Protein AF-A0A553PDN5-F1 (afdb_monomer_lite)

Organism: Tigriopus californicus (NCBI:txid6832)

Sequence (281 aa):
MRVLLPFLLAGLLAFSGVCSLSVGQAEIVGSDGLDEDSPIADDDSFTLKCDIQVQGSNDGWLLCMWTHELEDEQDANNEDLRIVCSTSPDGSAQCSNKGGSSELSSYASSFVDIHVANQTTIFITDPDMEEDSSQTIEYDLEDERAEIEATCTGYGGKPEPTFRWYINDDRNEISENDLQRRLRPGEDSILGEYVEETIIFQPTLEDLCNSYDIDDYACETNKPRYHFFNFNLICKADQGVYFERENEDQEAMVTVDVVSGSTAPLASVVVLLLSSIISQW

Secondary structure (DSSP, 8-state):
---PPP--------------EEEEEEEE--TT---TTSPBPTT-EEEEEEEEEETT-SS--EEEEEEEE-S-SB-TTS-B-EEEEEE-TTS-EEEEE-TT-S---SSSEEEEE--B-B--EEEEEETTTTT-TT-EEEEETT-TT--EEEEEEEES-BSPPEEEEEESSTT-BPPGGGEEEEEEEEEEETTEEEEEEEEEE---HHHHHHHS---HHHH-TTS-S---EEEEEEEEEE-GGGGHHHHHH-EEEEEEEEE---------GGGGSSSS-----

Structure (mmCIF, N/CA/C/O backbone):
data_AF-A0A553PDN5-F1
#
_entry.id   AF-A0A553PDN5-F1
#
loop_
_atom_site.group_PDB
_atom_site.id
_atom_site.type_symbol
_atom_site.label_atom_id
_atom_site.label_alt_id
_atom_site.label_comp_id
_atom_site.label_asym_id
_atom_site.label_entity_id
_atom_site.label_seq_id
_atom_site.pdbx_PDB_ins_code
_atom_site.Cartn_x
_atom_site.Cartn_y
_atom_site.Cartn_z
_atom_site.occupancy
_atom_site.B_iso_or_equiv
_atom_site.auth_seq_id
_atom_site.auth_comp_id
_atom_site.auth_asym_id
_atom_site.auth_atom_id
_atom_site.pdbx_PDB_model_num
ATOM 1 N N . MET A 1 1 ? -3.402 30.224 96.776 1.00 40.38 1 MET A N 1
ATOM 2 C CA . MET A 1 1 ? -2.703 29.191 95.985 1.00 40.38 1 MET A CA 1
ATOM 3 C C . MET A 1 1 ? -3.541 28.925 94.747 1.00 40.38 1 MET A C 1
ATOM 5 O O . MET A 1 1 ? -4.668 28.474 94.876 1.00 40.38 1 MET A O 1
ATOM 9 N N . ARG A 1 2 ? -3.038 29.347 93.584 1.00 45.47 2 ARG A N 1
ATOM 10 C CA . ARG A 1 2 ? -3.596 29.067 92.255 1.00 45.47 2 ARG A CA 1
ATOM 11 C C . ARG A 1 2 ? -3.085 27.698 91.816 1.00 45.47 2 ARG A C 1
ATOM 13 O O . ARG A 1 2 ? -1.876 27.517 91.884 1.00 45.47 2 ARG A O 1
ATOM 20 N N . VAL A 1 3 ? -3.941 26.824 91.293 1.00 42.38 3 VAL A N 1
ATOM 21 C CA . VAL A 1 3 ? -3.537 25.847 90.270 1.00 42.38 3 VAL A CA 1
ATOM 22 C C . VAL A 1 3 ? -4.695 25.707 89.281 1.00 42.38 3 VAL A C 1
ATOM 24 O O . VAL A 1 3 ? -5.780 25.256 89.632 1.00 42.38 3 VAL A O 1
ATOM 27 N N . LEU A 1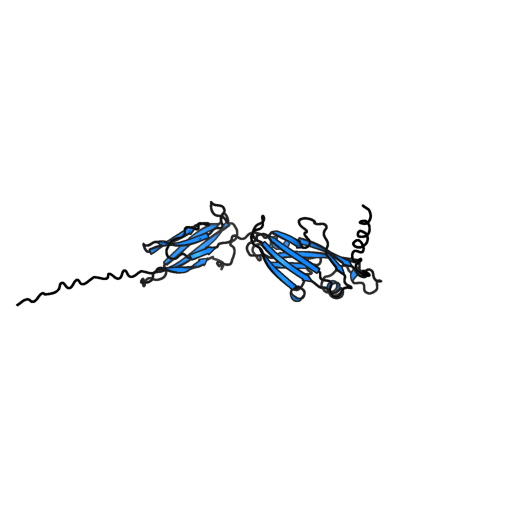 4 ? -4.445 26.196 88.068 1.00 47.16 4 LEU A N 1
ATOM 28 C CA . LEU A 1 4 ? -5.246 26.025 86.860 1.00 47.16 4 LEU A CA 1
ATOM 29 C C . LEU A 1 4 ? -5.083 24.581 86.367 1.00 47.16 4 LEU A C 1
ATOM 31 O O . LEU A 1 4 ? -3.949 24.114 86.267 1.00 47.16 4 LEU A O 1
ATOM 35 N N . LEU A 1 5 ? -6.180 23.900 86.030 1.00 43.84 5 LEU A N 1
ATOM 36 C CA . LEU A 1 5 ? -6.142 22.654 85.259 1.00 43.84 5 LEU A CA 1
ATOM 37 C C . LEU A 1 5 ? -6.443 22.980 83.783 1.00 43.84 5 LEU A C 1
ATOM 39 O O . LEU A 1 5 ? -7.406 23.709 83.526 1.00 43.84 5 LEU A O 1
ATOM 43 N N . PRO A 1 6 ? -5.639 22.497 82.820 1.00 55.44 6 PRO A N 1
ATOM 44 C CA . PRO A 1 6 ? -5.777 22.857 81.418 1.00 55.44 6 PRO A CA 1
ATOM 45 C C . PRO A 1 6 ? -6.869 22.025 80.735 1.00 55.44 6 PRO A C 1
ATOM 47 O O . PRO A 1 6 ? -6.971 20.815 80.926 1.00 55.44 6 PRO A O 1
ATOM 50 N N . PHE A 1 7 ? -7.659 22.700 79.902 1.00 46.28 7 PHE A N 1
ATOM 51 C CA . PHE A 1 7 ? -8.517 22.093 78.891 1.00 46.28 7 PHE A CA 1
ATOM 52 C C . PHE A 1 7 ? -7.647 21.297 77.911 1.00 46.28 7 PHE A C 1
ATOM 54 O O . PHE A 1 7 ? -6.920 21.869 77.100 1.00 46.28 7 PHE A O 1
ATOM 61 N N . LEU A 1 8 ? -7.718 19.972 77.999 1.00 47.34 8 LEU A N 1
ATOM 62 C CA . LEU A 1 8 ? -7.113 19.051 77.045 1.00 47.34 8 LEU A CA 1
ATOM 63 C C . LEU A 1 8 ? -8.104 18.894 75.883 1.00 47.34 8 LEU A C 1
ATOM 65 O O . LEU A 1 8 ? -8.979 18.033 75.888 1.00 47.34 8 LEU A O 1
ATOM 69 N N . LEU A 1 9 ? -8.011 19.820 74.927 1.00 46.38 9 LEU A N 1
ATOM 70 C CA . LEU A 1 9 ? -8.723 19.779 73.654 1.00 46.38 9 LEU A CA 1
ATOM 71 C C . LEU A 1 9 ? -8.075 18.674 72.801 1.00 46.38 9 LEU A C 1
ATOM 73 O O . LEU A 1 9 ? -7.140 18.919 72.042 1.00 46.38 9 LEU A O 1
ATOM 77 N N . ALA A 1 10 ? -8.510 17.430 72.996 1.00 49.19 10 ALA A N 1
ATOM 78 C CA . ALA A 1 10 ? -8.138 16.313 72.138 1.00 49.19 10 ALA A CA 1
ATOM 79 C C . ALA A 1 10 ? -8.812 16.511 70.772 1.00 49.19 10 ALA A C 1
ATOM 81 O O . ALA A 1 10 ? -9.979 16.173 70.583 1.00 49.19 10 ALA A O 1
ATOM 82 N N . GLY A 1 11 ? -8.087 17.126 69.838 1.00 47.50 11 GLY A N 1
ATOM 83 C CA . GLY A 1 11 ? -8.483 17.196 68.439 1.00 47.50 11 GLY A CA 1
ATOM 84 C C . GLY A 1 11 ? -8.531 15.788 67.856 1.00 47.50 11 GLY A C 1
ATOM 85 O O . GLY A 1 11 ? -7.487 15.188 67.608 1.00 47.50 11 GLY A O 1
ATOM 86 N N . LEU A 1 12 ? -9.741 15.263 67.647 1.00 49.91 12 LEU A N 1
ATOM 87 C CA . LEU A 1 12 ? -9.971 14.155 66.729 1.00 49.91 12 LEU A CA 1
ATOM 88 C C . LEU A 1 12 ? -9.572 14.635 65.326 1.00 49.91 12 LEU A C 1
ATOM 90 O O . LEU A 1 12 ? -10.372 15.227 64.605 1.00 49.91 12 LEU A O 1
ATOM 94 N N . LEU A 1 13 ? -8.322 14.385 64.942 1.00 46.66 13 LEU A N 1
ATOM 95 C CA . LEU A 1 13 ? -7.954 14.262 63.539 1.00 46.66 13 LEU A CA 1
ATOM 96 C C . LEU A 1 13 ? -8.620 12.979 63.044 1.00 46.66 13 LEU A C 1
ATOM 98 O O . LEU A 1 13 ? -8.058 11.889 63.141 1.00 46.66 13 LEU A O 1
ATOM 102 N N . ALA A 1 14 ? -9.866 13.106 62.590 1.00 50.91 14 ALA A N 1
ATOM 103 C CA . ALA A 1 14 ? -10.478 12.102 61.746 1.00 50.91 14 ALA A CA 1
ATOM 104 C C . ALA A 1 14 ? -9.620 12.032 60.480 1.00 50.91 14 ALA A C 1
ATOM 106 O O . ALA A 1 14 ? -9.731 12.877 59.595 1.00 50.91 14 ALA A O 1
ATOM 107 N N . PHE A 1 15 ? -8.701 11.067 60.439 1.00 47.75 15 PHE A N 1
ATOM 108 C CA . PHE A 1 15 ? -8.086 10.634 59.196 1.00 47.75 15 PHE A CA 1
ATOM 109 C C . PHE A 1 15 ? -9.234 10.159 58.306 1.00 47.75 15 PHE A C 1
ATOM 111 O O . PHE A 1 15 ? -9.725 9.042 58.460 1.00 47.75 15 PHE A O 1
ATOM 118 N N . SER A 1 16 ? -9.705 11.023 57.408 1.00 47.16 16 SER A N 1
ATOM 119 C CA . SER A 1 16 ? -10.426 10.575 56.228 1.00 47.16 16 SER A CA 1
ATOM 120 C C . SER A 1 16 ? -9.427 9.740 55.441 1.00 47.16 16 SER A C 1
ATOM 122 O O . SER A 1 16 ? -8.589 10.285 54.724 1.00 47.16 16 SER A O 1
ATOM 124 N N . GLY A 1 17 ? -9.443 8.427 55.681 1.00 48.66 17 GLY A N 1
ATOM 125 C CA . GLY A 1 17 ? -8.745 7.461 54.852 1.00 48.66 17 GLY A CA 1
ATOM 126 C C . GLY A 1 17 ? -9.246 7.670 53.436 1.00 48.66 17 GLY A C 1
ATOM 127 O O . GLY A 1 17 ? -10.399 7.369 53.136 1.00 48.66 17 GLY A O 1
ATOM 128 N N . VAL A 1 18 ? -8.413 8.292 52.608 1.00 50.69 18 VAL A N 1
ATOM 129 C CA . VAL A 1 18 ? -8.697 8.461 51.191 1.00 50.69 18 VAL A CA 1
ATOM 130 C C . VAL A 1 18 ? -8.703 7.046 50.630 1.00 50.69 18 VAL A C 1
ATOM 132 O O . VAL A 1 18 ? -7.649 6.427 50.521 1.00 50.69 18 VAL A O 1
ATOM 135 N N . CYS A 1 19 ? -9.889 6.496 50.378 1.00 51.97 19 CYS A N 1
ATOM 136 C CA . CYS A 1 19 ? -10.012 5.249 49.638 1.00 51.97 19 CYS A CA 1
ATOM 137 C C . CYS A 1 19 ? -9.558 5.576 48.217 1.00 51.97 19 CYS A C 1
ATOM 139 O O . CYS A 1 19 ? -10.268 6.281 47.501 1.00 51.97 19 CYS A O 1
ATOM 141 N N . SER A 1 20 ? -8.346 5.173 47.835 1.00 56.38 20 SER A N 1
ATOM 142 C CA . SER A 1 20 ? -7.913 5.343 46.452 1.00 56.38 20 SER A CA 1
ATOM 143 C C . SER A 1 20 ? -8.523 4.217 45.629 1.00 56.38 20 SER A C 1
ATOM 145 O O . SER A 1 20 ? -8.276 3.047 45.910 1.00 56.38 20 SER A O 1
ATOM 147 N N . LEU A 1 21 ? -9.325 4.558 44.630 1.00 55.56 21 LEU A N 1
ATOM 148 C CA . LEU A 1 21 ? -9.756 3.616 43.603 1.00 55.56 21 LEU A CA 1
ATOM 149 C C . LEU A 1 21 ? -8.683 3.571 42.517 1.00 55.56 21 LEU A C 1
ATOM 151 O O . LEU A 1 21 ? -8.162 4.615 42.122 1.00 55.56 21 LEU A O 1
ATOM 155 N N . SER A 1 22 ? -8.351 2.372 42.051 1.00 57.56 22 SER A N 1
ATOM 156 C CA . SER A 1 22 ? -7.530 2.180 40.859 1.00 57.56 22 SER A CA 1
ATOM 157 C C . SER A 1 22 ? -8.318 1.349 39.860 1.00 57.56 22 SER A C 1
ATOM 159 O O . SER A 1 22 ? -8.791 0.259 40.188 1.00 57.56 22 SER A O 1
ATOM 161 N N . VAL A 1 23 ? -8.458 1.867 38.646 1.00 56.53 23 VAL A N 1
ATOM 162 C CA . VAL A 1 23 ? -8.978 1.101 37.513 1.00 56.53 23 VAL A CA 1
ATOM 163 C C . VAL A 1 23 ? -7.807 0.300 36.938 1.00 56.53 23 VAL A C 1
ATOM 165 O O . VAL A 1 23 ? -6.712 0.845 36.792 1.00 56.53 23 VAL A O 1
ATOM 168 N N . GLY A 1 24 ? -8.005 -1.000 36.723 1.00 62.06 24 GLY A N 1
ATOM 169 C CA . GLY A 1 24 ? -7.048 -1.874 36.047 1.00 62.06 24 GLY A CA 1
ATOM 170 C C . GLY A 1 24 ? -7.089 -1.698 34.529 1.00 62.06 24 GLY A C 1
ATOM 171 O O . GLY A 1 24 ? -7.718 -0.771 34.017 1.00 62.06 24 GLY A O 1
ATOM 172 N N . GLN A 1 25 ? -6.407 -2.589 33.810 1.00 70.19 25 GLN A N 1
ATOM 173 C CA . GLN A 1 25 ? -6.457 -2.612 32.349 1.00 70.19 25 GLN A CA 1
ATOM 174 C C . GLN A 1 25 ? -7.883 -2.955 31.893 1.00 70.19 25 GLN A C 1
ATOM 176 O O . GLN A 1 25 ? -8.573 -3.770 32.513 1.00 70.19 25 GLN A O 1
ATOM 181 N N . ALA A 1 26 ? -8.344 -2.252 30.864 1.00 66.50 26 ALA A N 1
ATOM 182 C CA . ALA A 1 26 ? -9.561 -2.602 30.156 1.00 66.50 26 ALA A CA 1
ATOM 183 C C . ALA A 1 26 ? -9.146 -3.502 28.989 1.00 66.50 26 ALA A C 1
ATOM 185 O O . ALA A 1 26 ? -8.181 -3.182 28.305 1.00 66.50 26 ALA A O 1
ATOM 186 N N . GLU A 1 27 ? -9.829 -4.626 28.819 1.00 73.69 27 GLU A N 1
ATOM 187 C CA . GLU A 1 27 ? -9.507 -5.649 27.822 1.00 73.69 27 GLU A CA 1
ATOM 188 C C . GLU A 1 27 ? -10.757 -5.921 26.983 1.00 73.69 27 GLU A C 1
ATOM 190 O O . GLU A 1 27 ? -11.873 -5.996 27.518 1.00 73.69 27 GLU A O 1
ATOM 195 N N . ILE A 1 28 ? -10.590 -6.093 25.674 1.00 70.81 28 ILE A N 1
ATOM 196 C CA . ILE A 1 28 ? -11.652 -6.628 24.821 1.00 70.81 28 ILE A CA 1
ATOM 197 C C . ILE A 1 28 ? -11.667 -8.148 25.007 1.00 70.81 28 ILE A C 1
ATOM 199 O O . ILE A 1 28 ? -10.640 -8.812 24.931 1.00 70.81 28 ILE A O 1
ATOM 203 N N . VAL A 1 29 ? -12.838 -8.713 25.301 1.00 72.81 29 VAL A N 1
ATOM 204 C CA . VAL A 1 29 ? -13.025 -10.163 25.428 1.00 72.81 29 VAL A CA 1
ATOM 205 C C . VAL A 1 29 ? -13.932 -10.619 24.293 1.00 72.81 29 VAL A C 1
ATOM 207 O O . VAL A 1 29 ? -15.154 -10.685 24.447 1.00 72.81 29 VAL A O 1
ATOM 210 N N . GLY A 1 30 ? -13.333 -10.900 23.135 1.00 64.94 30 GLY A N 1
ATOM 211 C CA . GLY A 1 30 ? -14.019 -11.528 22.004 1.00 64.94 30 GLY A CA 1
ATOM 212 C C . GLY A 1 30 ? -14.095 -13.052 22.132 1.00 64.94 30 GLY A C 1
ATOM 213 O O . GLY A 1 30 ? -13.274 -13.679 22.804 1.00 64.94 30 GLY A O 1
ATOM 214 N N . SER A 1 31 ? -15.076 -13.674 21.471 1.00 56.66 31 SER A N 1
ATOM 215 C CA . SER A 1 31 ? -15.214 -15.139 21.403 1.00 56.66 31 SER A CA 1
ATOM 216 C C . SER A 1 31 ? -14.066 -15.832 20.664 1.00 56.66 31 SER A C 1
ATOM 218 O O . SER A 1 31 ? -13.822 -17.014 20.911 1.00 56.66 31 SER A O 1
ATOM 220 N N . ASP A 1 32 ? -13.346 -15.094 19.815 1.00 67.81 32 ASP A N 1
ATOM 221 C CA . ASP A 1 32 ? -12.446 -15.653 18.799 1.00 67.81 32 ASP A CA 1
ATOM 222 C C . ASP A 1 32 ? -10.982 -15.208 18.954 1.00 67.81 32 ASP A C 1
ATOM 224 O O . ASP A 1 32 ? -10.169 -15.402 18.057 1.00 67.81 32 ASP A O 1
ATOM 228 N N . GLY A 1 33 ? -10.619 -14.659 20.119 1.00 65.25 33 GLY A N 1
ATOM 229 C CA . GLY A 1 33 ? -9.260 -14.171 20.384 1.00 65.25 33 GLY A CA 1
ATOM 230 C C . GLY A 1 33 ? -9.002 -12.735 19.926 1.00 65.25 33 GLY A C 1
ATOM 231 O O . GLY A 1 33 ? -7.843 -12.350 19.850 1.00 65.25 33 GLY A O 1
ATOM 232 N N . LEU A 1 34 ? -10.062 -11.966 19.653 1.00 65.88 34 LEU A N 1
ATOM 233 C CA . LEU A 1 34 ? -9.980 -10.516 19.467 1.00 65.88 34 LEU A CA 1
ATOM 234 C C . LEU A 1 34 ? -9.408 -9.863 20.730 1.00 65.88 34 LEU A C 1
ATOM 236 O O . LEU A 1 34 ? -9.908 -10.113 21.834 1.00 65.88 34 LEU A O 1
ATOM 240 N N . ASP A 1 35 ? -8.395 -9.030 20.537 1.00 71.25 35 ASP A N 1
ATOM 241 C CA . ASP A 1 35 ? -7.795 -8.144 21.530 1.00 71.25 35 ASP A CA 1
ATOM 242 C C . ASP A 1 35 ? -7.988 -6.674 21.121 1.00 71.25 35 ASP A C 1
ATOM 244 O O . ASP A 1 35 ? -8.593 -6.377 20.091 1.00 71.25 35 ASP A O 1
ATOM 248 N N . GLU A 1 36 ? -7.525 -5.744 21.957 1.00 65.38 36 GLU A N 1
ATOM 249 C CA . GLU A 1 36 ? -7.593 -4.301 21.693 1.00 65.38 36 GLU A CA 1
ATOM 250 C C . GLU A 1 36 ? -6.843 -3.837 20.432 1.00 65.38 36 GLU A C 1
ATOM 252 O O . GLU A 1 36 ? -7.143 -2.760 19.923 1.00 65.38 36 GLU A O 1
ATOM 257 N N . ASP A 1 37 ? -5.905 -4.638 19.920 1.00 68.56 37 ASP A N 1
ATOM 258 C CA . ASP A 1 37 ? -5.098 -4.312 18.739 1.00 68.56 37 ASP A CA 1
ATOM 259 C C . ASP A 1 37 ? -5.739 -4.828 17.436 1.00 68.56 37 ASP A C 1
ATOM 261 O O . ASP A 1 37 ? -5.313 -4.475 16.332 1.00 68.56 37 ASP A O 1
ATOM 265 N N . SER A 1 38 ? -6.775 -5.663 17.550 1.00 71.75 38 SER A N 1
ATOM 266 C CA . SER A 1 38 ? -7.470 -6.272 16.423 1.00 71.75 38 SER A CA 1
ATOM 267 C C . SER A 1 38 ? -8.717 -5.460 16.057 1.00 71.75 38 SER A C 1
ATOM 269 O O . SER A 1 38 ? -9.635 -5.353 16.875 1.00 71.75 38 SER A O 1
ATOM 271 N N . PRO A 1 39 ? -8.808 -4.915 14.831 1.00 73.50 39 PRO A N 1
ATOM 272 C CA . PRO A 1 39 ? -10.017 -4.232 14.394 1.00 73.50 39 PRO A CA 1
ATOM 273 C C . PRO A 1 39 ? -11.185 -5.219 14.315 1.00 73.50 39 PRO A C 1
ATOM 275 O O . PRO A 1 39 ? -11.001 -6.412 14.057 1.00 73.50 39 PRO A O 1
ATOM 278 N N . ILE A 1 40 ? -12.386 -4.707 14.559 1.00 76.50 40 ILE A N 1
ATOM 279 C CA . ILE A 1 40 ? -13.627 -5.486 14.579 1.00 76.50 40 ILE A CA 1
ATOM 280 C C . ILE A 1 40 ? -14.311 -5.323 13.221 1.00 76.50 40 ILE A C 1
ATOM 282 O O . ILE A 1 40 ? -14.340 -4.217 12.689 1.00 76.50 40 ILE A O 1
ATOM 286 N N . ALA A 1 41 ? -14.843 -6.399 12.641 1.00 74.25 41 ALA A N 1
ATOM 287 C CA . ALA A 1 41 ? -15.573 -6.301 11.380 1.00 74.25 41 ALA A CA 1
ATOM 288 C C . ALA A 1 41 ? -16.875 -5.493 11.542 1.00 74.25 41 ALA A C 1
ATOM 290 O O . ALA A 1 41 ? -17.449 -5.432 12.632 1.00 74.25 41 ALA A O 1
ATOM 291 N N . ASP A 1 42 ? -17.362 -4.907 10.447 1.00 68.00 42 ASP A N 1
ATOM 292 C CA . ASP A 1 42 ? -18.700 -4.309 10.407 1.00 68.00 42 ASP A CA 1
ATOM 293 C C . ASP A 1 42 ? -19.758 -5.318 10.891 1.00 68.00 42 ASP A C 1
ATOM 295 O O . ASP A 1 42 ? -19.687 -6.509 10.576 1.00 68.00 42 ASP A O 1
ATOM 299 N N . ASP A 1 43 ? -20.748 -4.835 11.647 1.00 68.56 43 ASP A N 1
ATOM 300 C CA . ASP A 1 43 ? -21.844 -5.615 12.244 1.00 68.56 43 ASP A CA 1
ATOM 301 C C . ASP A 1 43 ? -21.443 -6.644 13.327 1.00 68.56 43 ASP A C 1
ATOM 303 O O . ASP A 1 43 ? -22.318 -7.321 13.885 1.00 68.56 43 ASP A O 1
ATOM 307 N N . ASP A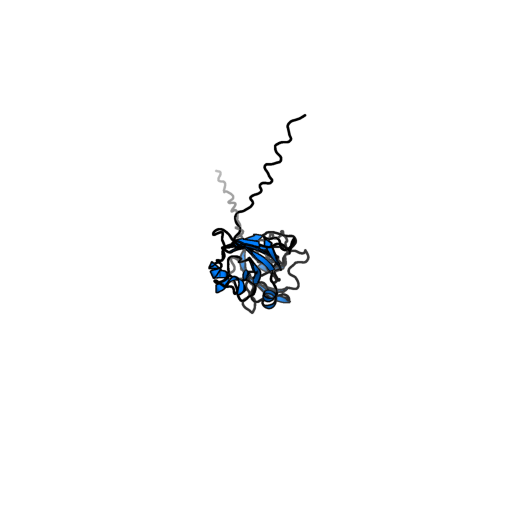 1 44 ? -20.160 -6.762 13.687 1.00 71.00 44 ASP A N 1
ATOM 308 C CA . ASP A 1 44 ? -19.746 -7.622 14.795 1.00 71.00 44 ASP A CA 1
ATOM 309 C C . ASP A 1 44 ? -20.012 -6.969 16.164 1.00 71.00 44 ASP A C 1
ATOM 311 O O . ASP A 1 44 ? -19.992 -5.750 16.364 1.00 71.00 44 ASP A O 1
ATOM 315 N N . SER A 1 45 ? -20.264 -7.821 17.161 1.00 70.88 45 SER A N 1
ATOM 316 C CA . SER A 1 45 ? -20.427 -7.400 18.554 1.00 70.88 45 SER A CA 1
ATOM 317 C C . SER A 1 45 ? -19.185 -7.742 19.365 1.00 70.88 45 SER A C 1
ATOM 319 O O . SER A 1 45 ? -18.675 -8.860 19.279 1.00 70.88 45 SER A O 1
ATOM 321 N N . PHE A 1 46 ? -18.765 -6.845 20.250 1.00 72.06 46 PHE A N 1
ATOM 322 C CA . PHE A 1 46 ? -17.676 -7.110 21.190 1.00 72.06 46 PHE A CA 1
ATOM 323 C C . PHE A 1 46 ? -18.134 -6.937 22.632 1.00 72.06 46 PHE A C 1
ATOM 325 O O . PHE A 1 46 ? -19.155 -6.311 22.923 1.00 72.06 46 PHE A O 1
ATOM 332 N N . THR A 1 47 ? -17.368 -7.513 23.558 1.00 72.88 47 THR A N 1
ATOM 333 C CA . THR A 1 47 ? -17.581 -7.321 24.990 1.00 72.88 47 THR A CA 1
ATOM 334 C C . THR A 1 47 ? -16.356 -6.682 25.613 1.00 72.88 47 THR A C 1
ATOM 336 O O . THR A 1 47 ? -15.284 -7.280 25.646 1.00 72.88 47 THR A O 1
ATOM 339 N N . LEU A 1 48 ? -16.530 -5.480 26.151 1.00 71.44 48 LEU A N 1
ATOM 340 C CA . LEU A 1 48 ? -15.495 -4.817 26.927 1.00 71.44 48 LEU A CA 1
ATOM 341 C C . LEU A 1 48 ? -15.517 -5.336 28.362 1.00 71.44 48 LEU A C 1
ATOM 343 O O . LEU A 1 48 ? -16.569 -5.345 29.014 1.00 71.44 48 LEU A O 1
ATOM 347 N N . LYS A 1 49 ? -14.345 -5.725 28.856 1.00 74.81 49 LYS A N 1
ATOM 348 C CA . LYS A 1 49 ? -14.118 -6.146 30.229 1.00 74.81 49 LYS A CA 1
ATOM 349 C C . LYS A 1 49 ? -13.234 -5.127 30.936 1.00 74.81 49 LYS A C 1
ATOM 351 O O . LYS A 1 49 ? -12.082 -4.931 30.573 1.00 74.81 49 LYS A O 1
ATOM 356 N N . CYS A 1 50 ? -13.755 -4.519 31.994 1.00 69.81 50 CYS A N 1
ATOM 357 C CA . CYS A 1 50 ? -12.976 -3.610 32.832 1.00 69.81 50 CYS A CA 1
ATOM 358 C C . CYS A 1 50 ? -12.846 -4.165 34.243 1.00 69.81 50 CYS A C 1
ATOM 360 O O . CYS A 1 50 ? -13.853 -4.337 34.936 1.00 69.81 50 CYS A O 1
ATOM 362 N N . ASP A 1 51 ? -11.602 -4.410 34.655 1.00 72.44 51 ASP A N 1
ATOM 363 C CA . ASP A 1 51 ? -11.265 -4.878 35.993 1.00 72.44 51 ASP A CA 1
ATOM 364 C C . ASP A 1 51 ? -10.965 -3.673 36.898 1.00 72.44 51 ASP A C 1
ATOM 366 O O . ASP A 1 51 ? -9.991 -2.944 36.718 1.00 72.44 51 ASP A O 1
ATOM 370 N N . ILE A 1 52 ? -11.806 -3.440 37.907 1.00 67.75 52 ILE A N 1
ATOM 371 C CA . ILE A 1 52 ? -11.655 -2.320 38.848 1.00 67.75 52 ILE A CA 1
ATOM 372 C C . ILE A 1 52 ? -11.251 -2.835 40.230 1.00 67.75 52 ILE A C 1
ATOM 374 O O . ILE A 1 52 ? -11.949 -3.664 40.818 1.00 67.75 52 ILE A O 1
ATOM 378 N N . GLN A 1 53 ? -10.167 -2.296 40.797 1.00 68.00 53 GLN A N 1
ATOM 379 C CA . GLN A 1 53 ? -9.725 -2.633 42.149 1.00 68.00 53 GLN A CA 1
ATOM 380 C C . GLN A 1 53 ? -10.123 -1.540 43.148 1.00 68.00 53 GLN A C 1
ATOM 382 O O . GLN A 1 53 ? -9.594 -0.424 43.148 1.00 68.00 53 GLN A O 1
ATOM 387 N N . VAL A 1 54 ? -11.029 -1.884 44.066 1.00 66.38 54 VAL A N 1
ATOM 388 C CA . VAL A 1 54 ? -11.397 -1.013 45.189 1.00 66.38 54 VAL A CA 1
ATOM 389 C C . VAL A 1 54 ? -10.424 -1.259 46.340 1.00 66.38 54 VAL A C 1
ATOM 391 O O . VAL A 1 54 ? -10.514 -2.273 47.043 1.00 66.38 54 VAL A O 1
ATOM 394 N N . GLN A 1 55 ? -9.472 -0.343 46.539 1.00 64.31 55 GLN A N 1
ATOM 395 C CA . GLN A 1 55 ? -8.477 -0.473 47.602 1.00 64.31 55 GLN A CA 1
ATOM 396 C C . GLN A 1 55 ? -9.165 -0.494 48.978 1.00 64.31 55 GLN A C 1
ATOM 398 O O . GLN A 1 55 ? -9.917 0.412 49.332 1.00 64.31 55 GLN A O 1
ATOM 403 N N . GLY A 1 56 ? -8.905 -1.548 49.757 1.00 66.44 56 GLY A N 1
ATOM 404 C CA . GLY A 1 56 ? -9.512 -1.760 51.076 1.00 66.44 56 GLY A CA 1
ATOM 405 C C . GLY A 1 56 ? -10.715 -2.709 51.086 1.00 66.44 56 GLY A C 1
ATOM 406 O O . GLY A 1 56 ? -11.180 -3.060 52.170 1.00 66.44 56 GLY A O 1
ATOM 407 N N . SER A 1 57 ? -11.180 -3.176 49.923 1.00 63.44 57 SER A N 1
ATOM 408 C CA . SER A 1 57 ? -12.076 -4.333 49.847 1.00 63.44 57 SER A CA 1
ATOM 409 C C . SER A 1 57 ? -11.255 -5.626 49.741 1.00 63.44 57 SER A C 1
ATOM 411 O O . SER A 1 57 ? -10.272 -5.691 49.004 1.00 63.44 57 SER A O 1
ATOM 413 N N . ASN A 1 58 ? -11.639 -6.659 50.495 1.00 62.59 58 ASN A N 1
ATOM 414 C CA . ASN A 1 58 ? -11.095 -8.013 50.318 1.00 62.59 58 ASN A CA 1
ATOM 415 C C . ASN A 1 58 ? -11.847 -8.792 49.221 1.00 62.59 58 ASN A C 1
ATOM 417 O O . ASN A 1 58 ? -11.480 -9.926 48.925 1.00 62.59 58 ASN A O 1
ATOM 421 N N . ASP A 1 59 ? -12.890 -8.190 48.639 1.00 55.47 59 ASP A N 1
ATOM 422 C CA . ASP A 1 59 ? -13.907 -8.874 47.834 1.00 55.47 59 ASP A CA 1
ATOM 423 C C . ASP A 1 59 ? -13.621 -8.861 46.320 1.00 55.47 59 ASP A C 1
ATOM 425 O O . ASP A 1 59 ? -14.467 -9.253 45.523 1.00 55.47 59 ASP A O 1
ATOM 429 N N . GLY A 1 60 ? -12.392 -8.523 45.922 1.00 57.44 60 GLY A N 1
ATOM 430 C CA . GLY A 1 60 ? -11.904 -8.750 44.561 1.00 57.44 60 GLY A CA 1
ATOM 431 C C . GLY A 1 60 ? -12.254 -7.653 43.556 1.00 57.44 60 GLY A C 1
ATOM 432 O O . GLY A 1 60 ? -12.717 -6.569 43.905 1.00 57.44 60 GLY A O 1
ATOM 433 N N . TRP A 1 61 ? -11.920 -7.927 42.297 1.00 59.09 61 TRP A N 1
ATOM 434 C CA . TRP A 1 61 ? -12.104 -7.023 41.166 1.00 59.09 61 TRP A CA 1
ATOM 435 C C . TRP A 1 61 ? -13.591 -6.878 40.825 1.00 59.09 61 TRP A C 1
ATOM 437 O O . TRP A 1 61 ? -14.313 -7.874 40.753 1.00 59.09 61 TRP A O 1
ATOM 447 N N . LEU A 1 62 ? -14.052 -5.646 40.611 1.00 63.78 62 LEU A N 1
ATOM 448 C CA . LEU A 1 62 ? -15.369 -5.389 40.032 1.00 63.78 62 LEU A CA 1
ATOM 449 C C . LEU A 1 62 ? -15.260 -5.520 38.516 1.00 63.78 62 LEU A C 1
ATOM 451 O O . LEU A 1 62 ? -14.449 -4.832 37.900 1.00 63.78 62 LEU A O 1
ATOM 455 N N . LEU A 1 63 ? -16.090 -6.395 37.951 1.00 66.38 63 LEU A N 1
ATOM 456 C CA . LEU A 1 63 ? -16.178 -6.658 36.522 1.00 66.38 63 LEU A CA 1
ATOM 457 C C . LEU A 1 63 ? -17.296 -5.804 35.911 1.00 66.38 63 LEU A C 1
ATOM 459 O O . LEU A 1 63 ? -18.471 -6.051 36.190 1.00 66.38 63 LEU A O 1
ATOM 463 N N . CYS A 1 64 ? -16.954 -4.821 35.076 1.00 65.81 64 CYS A N 1
ATOM 464 C CA . CYS A 1 64 ? -17.924 -4.214 34.155 1.00 65.81 64 CYS A CA 1
ATOM 465 C C . CYS A 1 64 ? -17.866 -4.988 32.837 1.00 65.81 64 CYS A C 1
ATOM 467 O O . CYS A 1 64 ? -16.787 -5.103 32.258 1.00 65.81 64 CYS A O 1
ATOM 469 N N . MET A 1 65 ? -19.010 -5.518 32.398 1.00 68.31 65 MET A N 1
ATOM 470 C CA . MET A 1 65 ? -19.182 -6.065 31.053 1.00 68.31 65 MET A CA 1
ATOM 471 C C . MET A 1 65 ? -20.119 -5.150 30.281 1.00 68.31 65 MET A C 1
ATOM 473 O O . MET A 1 65 ? -21.217 -4.843 30.753 1.00 68.31 65 MET A O 1
ATOM 477 N N . TRP A 1 66 ? -19.685 -4.730 29.103 1.00 68.31 66 TRP A N 1
ATOM 478 C CA . TRP A 1 66 ? -20.485 -3.926 28.194 1.00 68.31 66 TRP A CA 1
ATOM 479 C C . TRP A 1 66 ? -20.414 -4.543 26.806 1.00 68.31 66 TRP A C 1
ATOM 481 O O . TRP A 1 66 ? -19.319 -4.805 26.318 1.00 68.31 66 TRP A O 1
ATOM 491 N N . THR A 1 67 ? -21.576 -4.803 26.212 1.00 67.31 67 THR A N 1
ATOM 492 C CA . THR A 1 67 ? -21.703 -5.391 24.877 1.00 67.31 67 THR A CA 1
ATOM 493 C C . THR A 1 67 ? -22.445 -4.408 23.991 1.00 67.31 67 THR A C 1
ATOM 495 O O . THR A 1 67 ? -23.483 -3.877 24.398 1.00 67.31 67 THR A O 1
ATOM 498 N N . HIS A 1 68 ? -21.916 -4.177 22.797 1.00 66.19 68 HIS A N 1
ATOM 499 C CA . HIS A 1 68 ? -22.497 -3.278 21.813 1.00 66.19 68 HIS A CA 1
ATOM 500 C C . HIS A 1 68 ? -22.293 -3.842 20.414 1.00 66.19 68 HIS A C 1
ATOM 502 O O . HIS A 1 68 ? -21.310 -4.540 20.169 1.00 66.19 68 HIS A O 1
ATOM 508 N N . GLU A 1 69 ? -23.254 -3.560 19.545 1.00 62.03 69 GLU A N 1
ATOM 509 C CA . GLU A 1 69 ? -23.161 -3.804 18.109 1.00 62.03 69 GLU A CA 1
ATOM 510 C C . GLU A 1 69 ? -22.608 -2.511 17.498 1.00 62.03 69 GLU A C 1
ATOM 512 O O . GLU A 1 69 ? -23.119 -1.428 17.802 1.00 62.03 69 GLU A O 1
ATOM 517 N N . LEU A 1 70 ? -21.514 -2.608 16.738 1.00 64.00 70 LEU A N 1
ATOM 518 C CA . LEU A 1 70 ? -20.930 -1.461 16.045 1.00 64.00 70 LEU A CA 1
ATOM 519 C C . LEU A 1 70 ? -21.727 -1.233 14.763 1.00 64.00 70 LEU A C 1
ATOM 521 O O . LEU A 1 70 ? -21.523 -1.929 13.777 1.00 64.00 70 LEU A O 1
ATOM 525 N N . GLU A 1 71 ? -22.669 -0.290 14.807 1.00 59.62 71 GLU A N 1
ATOM 526 C CA . GLU A 1 71 ? -23.377 0.158 13.599 1.00 59.62 71 GLU A CA 1
ATOM 527 C C . GLU A 1 71 ? -22.555 1.201 12.812 1.00 59.62 71 GLU A C 1
ATOM 529 O O . GLU A 1 71 ? -22.733 1.296 11.605 1.00 59.62 71 GLU A O 1
ATOM 534 N N . ASP A 1 72 ? -21.668 1.961 13.477 1.00 60.75 72 ASP A N 1
ATOM 535 C CA . ASP A 1 72 ? -20.783 2.980 12.883 1.00 60.75 72 ASP A CA 1
ATOM 536 C C . ASP A 1 72 ? -19.505 3.184 13.743 1.00 60.75 72 ASP A C 1
ATOM 538 O O . ASP A 1 72 ? -19.530 3.017 14.967 1.00 60.75 72 ASP A O 1
ATOM 542 N N . GLU A 1 73 ? -18.395 3.607 13.116 1.00 62.44 73 GLU A N 1
ATOM 543 C CA . GLU A 1 73 ? -17.109 3.959 13.771 1.00 62.44 73 GLU A CA 1
ATOM 544 C C . GLU A 1 73 ? -17.182 5.211 14.657 1.00 62.44 73 GLU A C 1
ATOM 546 O O . GLU A 1 73 ? -16.320 5.448 15.510 1.00 62.44 73 GLU A O 1
ATOM 551 N N . GLN A 1 74 ? -18.202 6.036 14.434 1.00 67.50 74 GLN A N 1
ATOM 552 C CA . GLN A 1 74 ? -18.293 7.372 14.998 1.00 67.50 74 GLN A CA 1
ATOM 553 C C . GLN A 1 74 ? -19.469 7.506 15.957 1.00 67.50 74 GLN A C 1
ATOM 555 O O . GLN A 1 74 ? -20.527 6.895 15.808 1.00 67.50 74 GLN A O 1
ATOM 560 N N . ASP A 1 75 ? -19.289 8.345 16.971 1.00 66.06 75 ASP A N 1
ATOM 561 C CA . ASP A 1 75 ? -20.369 8.723 17.862 1.00 66.06 75 ASP A CA 1
ATOM 562 C C . ASP A 1 75 ? -21.347 9.710 17.187 1.00 66.06 75 ASP A C 1
ATOM 564 O O . ASP A 1 75 ? -21.189 10.143 16.044 1.00 66.06 75 ASP A O 1
ATOM 568 N N . ALA A 1 76 ? -22.382 10.127 17.921 1.00 70.06 76 ALA A N 1
ATOM 569 C CA . ALA A 1 76 ? -23.370 11.081 17.414 1.00 70.06 76 ALA A CA 1
ATOM 570 C C . ALA A 1 76 ? -22.794 12.472 17.050 1.00 70.06 76 ALA A C 1
ATOM 572 O O . ALA A 1 76 ? -23.525 13.301 16.502 1.00 70.06 76 ALA A O 1
ATOM 573 N N . ASN A 1 77 ? -21.528 12.746 17.381 1.00 66.12 77 ASN A N 1
ATOM 574 C CA . ASN A 1 77 ? -20.806 13.977 17.081 1.00 66.12 77 ASN A CA 1
ATOM 575 C C . ASN A 1 77 ? -19.788 13.813 15.942 1.00 66.12 77 ASN A C 1
ATOM 577 O O . ASN A 1 77 ? -19.105 14.792 15.641 1.00 66.12 77 ASN A O 1
ATOM 581 N N . ASN A 1 78 ? -19.739 12.652 15.272 1.00 67.94 78 ASN A N 1
ATOM 582 C CA . ASN A 1 78 ? -18.790 12.361 14.192 1.00 67.94 78 ASN A CA 1
ATOM 583 C C . ASN A 1 78 ? -17.332 12.252 14.693 1.00 67.94 78 ASN A C 1
ATOM 585 O O . ASN A 1 78 ? -16.397 12.563 13.955 1.00 67.94 78 ASN A O 1
ATOM 589 N N . GLU A 1 79 ? -17.150 11.869 15.960 1.00 66.75 79 GLU A N 1
ATOM 590 C CA . GLU A 1 79 ? -15.851 11.614 16.592 1.00 66.75 79 GLU A CA 1
ATOM 591 C C . GLU A 1 79 ? -15.661 10.106 16.802 1.00 66.75 79 GLU A C 1
ATOM 593 O O . GLU A 1 79 ? -16.643 9.388 17.003 1.00 66.75 79 GLU A O 1
ATOM 598 N N . ASP A 1 80 ? -14.412 9.630 16.802 1.00 68.62 80 ASP A N 1
ATOM 599 C CA . ASP A 1 80 ? -14.103 8.210 17.010 1.00 68.62 80 ASP A CA 1
ATOM 600 C C . ASP A 1 80 ? -14.722 7.672 18.306 1.00 68.62 80 ASP A C 1
ATOM 602 O O . ASP A 1 80 ? -14.707 8.317 19.372 1.00 68.62 80 ASP A O 1
ATOM 606 N N . LEU A 1 81 ? -15.263 6.455 18.221 1.00 66.88 81 LEU A N 1
ATOM 607 C CA . LEU A 1 81 ? -15.897 5.786 19.343 1.00 66.88 81 LEU A CA 1
ATOM 608 C C . LEU A 1 81 ? -14.893 5.530 20.478 1.00 66.88 81 LEU A C 1
ATOM 610 O O . LEU A 1 81 ? -14.113 4.580 20.461 1.00 66.88 81 LEU A O 1
ATOM 614 N N . ARG A 1 82 ? -14.984 6.333 21.542 1.00 69.94 82 ARG A N 1
ATOM 615 C CA . ARG A 1 82 ? -14.206 6.137 22.770 1.00 69.94 82 ARG A CA 1
ATOM 616 C C . ARG A 1 82 ? -15.078 5.642 23.912 1.00 69.94 82 ARG A C 1
ATOM 618 O O . ARG A 1 82 ? -15.975 6.345 24.398 1.00 69.94 82 ARG A O 1
ATOM 625 N N . ILE A 1 83 ? -14.760 4.452 24.412 1.00 69.31 83 ILE A N 1
ATOM 626 C CA . ILE A 1 83 ? -15.457 3.863 25.555 1.00 69.31 83 ILE A CA 1
ATOM 627 C C . ILE A 1 83 ? -14.675 4.119 26.828 1.00 69.31 83 ILE A C 1
ATOM 629 O O . ILE A 1 83 ? -13.465 3.916 26.911 1.00 69.31 83 ILE A O 1
ATOM 633 N N . VAL A 1 84 ? -15.404 4.556 27.850 1.00 71.31 84 VAL A N 1
ATOM 634 C CA . VAL A 1 84 ? -14.830 4.882 29.147 1.00 71.31 84 VAL A CA 1
ATOM 635 C C . VAL A 1 84 ? -15.429 3.982 30.201 1.00 71.31 84 VAL A C 1
ATOM 637 O O . VAL A 1 84 ? -16.642 3.989 30.440 1.00 71.31 84 VAL A O 1
ATOM 640 N N . CYS A 1 85 ? -14.546 3.265 30.882 1.00 68.56 85 CYS A N 1
ATOM 641 C CA . CYS A 1 85 ? -14.861 2.581 32.120 1.00 68.56 85 CYS A CA 1
ATOM 642 C C . CYS A 1 85 ? -14.576 3.513 33.293 1.00 68.56 85 CYS A C 1
ATOM 644 O O . CYS A 1 85 ? -13.439 3.935 33.513 1.00 68.56 85 CYS A O 1
ATOM 646 N N . SER A 1 86 ? -15.621 3.836 34.051 1.00 69.75 86 SER A N 1
ATOM 647 C CA . SER A 1 86 ? -15.536 4.714 35.216 1.00 69.75 86 SER A CA 1
ATOM 648 C C . SER A 1 86 ? -16.200 4.086 36.438 1.00 69.75 86 SER A C 1
ATOM 650 O O . SER A 1 86 ? -17.092 3.243 36.331 1.00 69.75 86 SER A O 1
ATOM 652 N N . THR A 1 87 ? -15.756 4.504 37.621 1.00 64.94 87 THR A N 1
ATOM 653 C CA . THR A 1 87 ? -16.358 4.105 38.897 1.00 64.94 87 THR A CA 1
ATOM 654 C C . THR A 1 87 ? -17.088 5.274 39.529 1.00 64.94 87 THR A C 1
ATOM 656 O O . THR A 1 87 ? -16.541 6.378 39.600 1.00 64.94 87 THR A O 1
ATOM 659 N N . SER A 1 88 ? -18.284 5.041 40.056 1.00 66.19 88 SER A N 1
ATOM 660 C CA . SER A 1 88 ? -19.000 6.025 40.864 1.00 66.19 88 SER A CA 1
ATOM 661 C C . SER A 1 88 ? -18.635 5.913 42.355 1.00 66.19 88 SER A C 1
ATOM 663 O O . SER A 1 88 ? -18.161 4.871 42.812 1.00 66.19 88 SER A O 1
ATOM 665 N N . PRO A 1 89 ? -18.850 6.977 43.159 1.00 65.31 89 PRO A N 1
ATOM 666 C CA . PRO A 1 89 ? -18.494 6.989 44.585 1.00 65.31 89 PRO A CA 1
ATOM 667 C C . PRO A 1 89 ? -19.199 5.933 45.451 1.00 65.31 89 PRO A C 1
ATOM 669 O O . PRO A 1 89 ? -18.773 5.681 46.575 1.00 65.31 89 PRO A O 1
ATOM 672 N N . ASP A 1 90 ? -20.287 5.342 44.958 1.00 70.94 90 ASP A N 1
ATOM 673 C CA . ASP A 1 90 ? -21.003 4.228 45.589 1.00 70.94 90 ASP A CA 1
ATOM 674 C C . ASP A 1 90 ? -20.372 2.854 45.287 1.00 70.94 90 ASP A C 1
ATOM 676 O O . ASP A 1 90 ? -20.863 1.837 45.776 1.00 70.94 90 ASP A O 1
ATOM 680 N N . GLY A 1 91 ? -19.280 2.818 44.518 1.00 64.00 91 GLY A N 1
ATOM 681 C CA . GLY A 1 91 ? -18.592 1.595 44.118 1.00 64.00 91 GLY A CA 1
ATOM 682 C C . GLY A 1 91 ? -19.234 0.883 42.928 1.00 64.00 91 GLY A C 1
ATOM 683 O O . GLY A 1 91 ? -18.846 -0.246 42.640 1.00 64.00 91 GLY A O 1
ATOM 684 N N . SER A 1 92 ? -20.201 1.498 42.236 1.00 67.56 92 SER A N 1
ATOM 685 C CA . SER A 1 92 ? -20.710 0.951 40.976 1.00 67.56 92 SER A CA 1
ATOM 686 C C . SER A 1 92 ? -19.733 1.239 39.829 1.00 67.56 92 SER A C 1
ATOM 688 O O . SER A 1 92 ? -19.091 2.290 39.790 1.00 67.56 92 SER A O 1
ATOM 690 N N . ALA A 1 93 ? -19.591 0.287 38.909 1.00 65.25 93 ALA A N 1
ATOM 691 C CA . ALA A 1 93 ? -18.843 0.469 37.673 1.00 65.25 93 ALA A CA 1
ATOM 692 C C . ALA A 1 93 ? -19.822 0.802 36.544 1.00 65.25 93 ALA A C 1
ATOM 694 O O . ALA A 1 93 ? -20.855 0.143 36.408 1.00 65.25 93 ALA A O 1
ATOM 695 N N . GLN A 1 94 ? -19.502 1.811 35.740 1.00 71.69 94 GLN A N 1
ATOM 696 C CA . GLN A 1 94 ? -20.255 2.155 34.540 1.00 71.69 94 GLN A CA 1
ATOM 697 C C . GLN A 1 94 ? -19.315 2.247 33.345 1.00 71.69 94 GLN A C 1
ATOM 699 O O . GLN A 1 94 ? -18.308 2.957 33.374 1.00 71.69 94 GLN A O 1
ATOM 704 N N . CYS A 1 95 ? -19.694 1.533 32.293 1.00 69.38 95 CYS A N 1
ATOM 705 C CA . CYS A 1 95 ? -19.101 1.616 30.974 1.00 69.38 95 CYS A CA 1
ATOM 706 C C . CYS A 1 95 ? -20.025 2.496 30.117 1.00 69.38 95 CYS A C 1
ATOM 708 O O . CYS A 1 95 ? -21.220 2.209 30.007 1.00 69.38 95 CYS A O 1
ATOM 710 N N . SER A 1 96 ? -19.514 3.598 29.571 1.00 69.94 96 SER A N 1
ATOM 711 C CA . SER A 1 96 ? -20.294 4.488 28.702 1.00 69.94 96 SER A CA 1
ATOM 712 C C . SER A 1 96 ? -19.463 4.956 27.518 1.00 69.94 96 SER A C 1
ATOM 714 O O . SER A 1 96 ? -18.305 5.329 27.707 1.00 69.94 96 SER A O 1
ATOM 716 N N . ASN A 1 97 ? -20.079 5.008 26.336 1.00 64.62 97 ASN A N 1
ATOM 717 C CA . ASN A 1 97 ? -19.547 5.749 25.199 1.00 64.62 97 ASN A CA 1
ATOM 718 C C . ASN A 1 97 ? -19.496 7.244 25.564 1.00 64.62 97 ASN A C 1
ATOM 720 O O . ASN A 1 97 ? -20.494 7.819 26.015 1.00 64.62 97 ASN A O 1
ATOM 724 N N . LYS A 1 98 ? -18.313 7.843 25.443 1.00 65.06 98 LYS A N 1
ATOM 725 C CA . LYS A 1 98 ? -18.040 9.239 25.800 1.00 65.06 98 LYS A CA 1
ATOM 726 C C . LYS A 1 98 ? -17.412 10.019 24.647 1.00 65.06 98 LYS A C 1
ATOM 728 O O . LYS A 1 98 ? -16.776 11.022 24.956 1.00 65.06 98 LYS A O 1
ATOM 733 N N . GLY A 1 99 ? -17.587 9.550 23.404 1.00 53.22 99 GLY A N 1
ATOM 734 C CA . GLY A 1 99 ? -17.007 10.072 22.157 1.00 53.22 99 GLY A CA 1
ATOM 735 C C . GLY A 1 99 ? -16.464 11.502 22.238 1.00 53.22 99 GLY A C 1
ATOM 736 O O . GLY A 1 99 ? -17.160 12.408 22.703 1.00 53.22 99 GLY A O 1
ATOM 737 N N . GLY A 1 100 ? -15.158 11.609 21.949 1.00 49.06 100 GLY A N 1
ATOM 738 C CA . GLY A 1 100 ? -14.307 12.814 21.917 1.00 49.06 100 GLY A CA 1
ATOM 739 C C . GLY A 1 100 ? -14.416 13.852 23.050 1.00 49.06 100 GLY A C 1
ATOM 740 O O . GLY A 1 100 ? -13.714 14.867 23.042 1.00 49.06 100 GLY A O 1
ATOM 741 N N . SER A 1 101 ? -15.205 13.615 24.100 1.00 48.38 101 SER A N 1
ATOM 742 C CA . SER A 1 101 ? -15.416 14.587 25.165 1.00 48.38 101 SER A CA 1
ATOM 743 C C . SER A 1 101 ? -14.171 14.741 26.042 1.00 48.38 101 SER A C 1
ATOM 745 O O . SER A 1 101 ? -13.779 13.841 26.787 1.00 48.38 101 SER A O 1
ATOM 747 N N . SER A 1 102 ? -13.599 15.948 26.040 1.00 51.28 102 SER A N 1
ATOM 748 C CA . SER A 1 102 ? -12.545 16.367 26.981 1.00 51.28 102 SER A CA 1
ATOM 749 C C . SER A 1 102 ? -12.997 16.405 28.456 1.00 51.28 102 SER A C 1
ATOM 751 O O . SER A 1 102 ? -12.175 16.598 29.355 1.00 51.28 102 SER A O 1
ATOM 753 N N . GLU A 1 103 ? -14.289 16.197 28.740 1.00 47.06 103 GLU A N 1
ATOM 754 C CA . GLU A 1 103 ? -14.868 16.247 30.084 1.00 47.06 103 GLU A CA 1
ATOM 755 C C . GLU A 1 103 ? -14.938 14.867 30.751 1.00 47.06 103 GLU A C 1
ATOM 757 O O . GLU A 1 103 ? -16.008 14.328 31.040 1.00 47.06 103 GLU A O 1
ATOM 762 N N . LEU A 1 104 ? -13.778 14.301 31.078 1.00 50.75 104 LEU A N 1
ATOM 763 C CA . LEU A 1 104 ? -13.695 13.145 31.976 1.00 50.75 104 LEU A CA 1
ATOM 764 C C . LEU A 1 104 ? -12.857 13.497 33.196 1.00 50.75 104 LEU A C 1
ATOM 766 O O . LEU A 1 104 ? -11.716 13.084 33.365 1.00 50.75 104 LEU A O 1
ATOM 770 N N . SER A 1 105 ? -13.450 14.303 34.076 1.00 45.81 105 SER A N 1
ATOM 771 C CA . SER A 1 105 ? -12.832 14.749 35.325 1.00 45.81 105 SER A CA 1
ATOM 772 C C . SER A 1 105 ? -13.094 13.806 36.512 1.00 45.81 105 SER A C 1
ATOM 774 O O . SER A 1 105 ? -13.146 14.272 37.654 1.00 45.81 105 SER A O 1
ATOM 776 N N . SER A 1 106 ? -13.330 12.507 36.292 1.00 49.59 106 SER A N 1
ATOM 777 C CA . SER A 1 106 ? -13.573 11.556 37.389 1.00 49.59 106 SER A CA 1
ATOM 778 C C . SER A 1 106 ? -12.315 10.794 37.803 1.00 49.59 106 SER A C 1
ATOM 780 O O . SER A 1 106 ? -11.437 10.494 37.001 1.00 49.59 106 SER A O 1
ATOM 782 N N . TYR A 1 107 ? -12.250 10.481 39.095 1.00 54.03 107 TYR A N 1
ATOM 783 C CA . TYR A 1 107 ? -11.168 9.765 39.760 1.00 54.03 107 TYR A CA 1
ATOM 784 C C . TYR A 1 107 ? -11.000 8.355 39.165 1.00 54.03 107 TYR A C 1
ATOM 786 O O . TYR A 1 107 ? -11.810 7.482 39.447 1.00 54.03 107 TYR A O 1
ATOM 794 N N . ALA A 1 108 ? -9.936 8.167 38.378 1.00 56.56 108 ALA A N 1
ATOM 795 C CA . ALA A 1 108 ? -9.541 6.942 37.674 1.00 56.56 108 ALA A CA 1
ATOM 796 C C . ALA A 1 108 ? -10.511 6.489 36.558 1.00 56.56 108 ALA A C 1
ATOM 798 O O . ALA A 1 108 ? -11.618 6.018 36.807 1.00 56.56 108 ALA A O 1
ATOM 799 N N . SER A 1 109 ? -10.051 6.605 35.312 1.00 60.09 109 SER A N 1
ATOM 800 C CA . SER A 1 109 ? -10.699 6.071 34.113 1.00 60.09 109 SER A CA 1
ATOM 801 C C . SER A 1 109 ? -9.687 5.265 33.305 1.00 60.09 109 SER A C 1
ATOM 803 O O . SER A 1 109 ? -8.506 5.617 33.277 1.00 60.09 109 SER A O 1
ATOM 805 N N . SER A 1 110 ? -10.159 4.203 32.657 1.00 62.41 110 SER A N 1
ATOM 806 C CA . SER A 1 110 ? -9.421 3.502 31.602 1.00 62.41 110 SER A CA 1
ATOM 807 C C . SER A 1 110 ? -10.146 3.705 30.276 1.00 62.41 110 SER A C 1
ATOM 809 O O . SER A 1 110 ? -11.378 3.826 30.260 1.00 62.41 110 SER A O 1
ATOM 811 N N . PHE A 1 111 ? -9.369 3.777 29.201 1.00 64.25 111 PHE A N 1
ATOM 812 C CA . PHE A 1 111 ? -9.833 4.013 27.841 1.00 64.25 111 PHE A CA 1
ATOM 813 C C . PHE A 1 111 ? -9.474 2.802 26.993 1.00 64.25 111 PHE A C 1
ATOM 815 O O . PHE A 1 111 ? -8.378 2.263 27.143 1.00 64.25 111 PHE A O 1
ATOM 822 N N . VAL A 1 112 ? -10.397 2.405 26.125 1.00 65.00 112 VAL A N 1
ATOM 823 C CA . VAL A 1 112 ? -10.123 1.487 25.022 1.00 65.00 112 VAL A CA 1
ATOM 824 C C . VAL A 1 112 ? -10.596 2.192 23.769 1.00 65.00 112 VAL A C 1
ATOM 826 O O . VAL A 1 112 ? -11.755 2.615 23.701 1.00 65.00 112 VAL A O 1
ATOM 829 N N . ASP A 1 113 ? -9.663 2.384 22.848 1.00 65.19 113 ASP A N 1
ATOM 830 C CA . ASP A 1 113 ? -9.954 2.884 21.517 1.00 65.19 113 ASP A CA 1
ATOM 831 C C . ASP A 1 113 ? -10.329 1.662 20.667 1.00 65.19 113 ASP A C 1
ATOM 833 O O . ASP A 1 113 ? -9.716 0.602 20.786 1.00 65.19 113 ASP A O 1
ATOM 837 N N . ILE A 1 114 ? -11.421 1.771 19.914 1.00 64.38 114 ILE A N 1
ATOM 838 C CA . ILE A 1 114 ? -11.968 0.663 19.134 1.00 64.38 114 ILE A CA 1
ATOM 839 C C . ILE A 1 114 ? -12.015 1.104 17.692 1.00 64.38 114 ILE A C 1
ATOM 841 O O . ILE A 1 114 ? -12.604 2.134 17.375 1.00 64.38 114 ILE A O 1
ATOM 845 N N . HIS A 1 115 ? -11.399 0.301 16.839 1.00 69.06 115 HIS A N 1
ATOM 846 C CA . HIS A 1 115 ? -11.362 0.536 15.411 1.00 69.06 115 HIS A CA 1
ATOM 847 C C . HIS A 1 115 ? -12.250 -0.495 14.724 1.00 69.06 115 HIS A C 1
ATOM 849 O O . HIS A 1 115 ? -12.138 -1.696 14.992 1.00 69.06 115 HIS A O 1
ATOM 855 N N . VAL A 1 116 ? -13.135 -0.025 13.851 1.00 72.12 116 VAL A N 1
ATOM 856 C CA . VAL A 1 116 ? -13.821 -0.907 12.908 1.00 72.12 116 VAL A CA 1
ATOM 857 C C . VAL A 1 116 ? -12.888 -1.124 11.726 1.00 72.12 116 VAL A C 1
ATOM 859 O O . VAL A 1 116 ? -12.078 -0.259 11.383 1.00 72.12 116 VAL A O 1
ATOM 862 N N . ALA A 1 117 ? -12.927 -2.327 11.170 1.00 79.00 117 ALA A N 1
ATOM 863 C CA . ALA A 1 117 ? -12.112 -2.665 10.029 1.00 79.00 117 ALA A CA 1
ATOM 864 C C . ALA A 1 117 ? -12.620 -1.906 8.801 1.00 79.00 117 ALA A C 1
ATOM 866 O O . ALA A 1 117 ? -13.753 -2.104 8.370 1.00 79.00 117 ALA A O 1
ATOM 867 N N . ASN A 1 118 ? -11.761 -1.099 8.186 1.00 83.31 118 ASN A N 1
ATOM 868 C CA . ASN A 1 118 ? -12.063 -0.449 6.918 1.00 83.31 118 ASN A CA 1
ATOM 869 C C . ASN A 1 118 ? -10.913 -0.614 5.919 1.00 83.31 118 ASN A C 1
ATOM 871 O O . ASN A 1 118 ? -9.770 -0.908 6.281 1.00 83.31 118 ASN A O 1
ATOM 875 N N . GLN A 1 119 ? -11.247 -0.485 4.639 1.00 86.69 119 GLN A N 1
ATOM 876 C CA . GLN A 1 119 ? -10.328 -0.739 3.536 1.00 86.69 119 GLN A CA 1
ATOM 877 C C . GLN A 1 119 ? -9.441 0.493 3.284 1.00 86.69 119 GLN A C 1
ATOM 879 O O . GLN A 1 119 ? -9.945 1.607 3.132 1.00 86.69 119 GLN A O 1
ATOM 884 N N . THR A 1 120 ? -8.126 0.298 3.193 1.00 92.00 120 THR A N 1
ATOM 885 C CA . THR A 1 120 ? -7.166 1.304 2.720 1.00 92.00 120 THR A CA 1
ATOM 886 C C . THR A 1 120 ? -7.468 1.647 1.267 1.00 92.00 120 THR A C 1
ATOM 888 O O . THR A 1 120 ? -7.871 0.785 0.505 1.00 92.00 120 THR A O 1
ATOM 891 N N . THR A 1 121 ? -7.239 2.882 0.828 1.00 93.19 121 THR A N 1
ATOM 892 C CA . THR A 1 121 ? -7.139 3.204 -0.609 1.00 93.19 121 THR A CA 1
ATOM 893 C C . THR A 1 121 ? -5.702 3.575 -0.953 1.00 93.19 121 THR A C 1
ATOM 895 O O . THR A 1 121 ? -5.134 4.434 -0.283 1.00 93.19 121 THR A O 1
ATOM 898 N N . ILE A 1 122 ? -5.113 2.952 -1.979 1.00 96.00 122 ILE A N 1
ATOM 899 C CA . ILE A 1 122 ? -3.695 3.138 -2.326 1.00 96.00 122 ILE A CA 1
ATOM 900 C C . ILE A 1 122 ? -3.466 3.943 -3.607 1.00 96.00 122 ILE A C 1
ATOM 902 O O . ILE A 1 122 ? -4.214 3.814 -4.576 1.00 96.00 122 ILE A O 1
ATOM 906 N N . PHE A 1 123 ? -2.379 4.717 -3.624 1.00 95.69 123 PHE A N 1
ATOM 907 C CA . PHE A 1 123 ? -1.894 5.478 -4.778 1.00 95.69 123 PHE A CA 1
ATOM 908 C C . PHE A 1 123 ? -0.365 5.470 -4.826 1.00 95.69 123 PHE A C 1
ATOM 910 O O . PHE A 1 123 ? 0.285 5.428 -3.784 1.00 95.69 123 PHE A O 1
ATOM 917 N N . ILE A 1 124 ? 0.217 5.569 -6.024 1.00 95.88 124 ILE A N 1
ATOM 918 C CA . ILE A 1 124 ? 1.630 5.945 -6.165 1.00 95.88 124 ILE A CA 1
ATOM 919 C C . ILE A 1 124 ? 1.691 7.474 -6.204 1.00 95.88 124 ILE A C 1
ATOM 921 O O . ILE A 1 124 ? 1.107 8.093 -7.092 1.00 95.88 124 ILE A O 1
ATOM 925 N N . THR A 1 125 ? 2.344 8.063 -5.206 1.00 94.56 125 THR A N 1
ATOM 926 C CA . THR A 1 125 ? 2.406 9.517 -4.968 1.00 94.56 125 THR A CA 1
ATOM 927 C C . THR A 1 125 ? 3.753 10.126 -5.340 1.00 94.56 125 THR A C 1
ATOM 929 O O . THR A 1 125 ? 3.866 11.343 -5.474 1.00 94.56 125 THR A O 1
ATOM 932 N N . ASP A 1 126 ? 4.768 9.289 -5.551 1.00 94.81 126 ASP A N 1
ATOM 933 C CA . ASP A 1 126 ? 6.018 9.680 -6.194 1.00 94.81 126 ASP A CA 1
ATOM 934 C C . ASP A 1 126 ? 6.434 8.577 -7.184 1.00 94.81 126 ASP A C 1
ATOM 936 O O . ASP A 1 126 ? 6.736 7.467 -6.733 1.00 94.81 126 ASP A O 1
ATOM 940 N N . PRO A 1 127 ? 6.388 8.818 -8.509 1.00 95.38 127 PRO A N 1
ATOM 941 C CA . PRO A 1 127 ? 5.820 10.016 -9.137 1.00 95.38 127 PRO A CA 1
ATOM 942 C C . PRO A 1 127 ? 4.321 10.172 -8.827 1.00 95.38 127 PRO A C 1
ATOM 944 O O . PRO A 1 127 ? 3.642 9.194 -8.532 1.00 95.38 127 PRO A O 1
ATOM 947 N N . ASP A 1 128 ? 3.795 11.397 -8.895 1.00 93.81 128 ASP A N 1
ATOM 948 C CA . ASP A 1 128 ? 2.386 11.680 -8.572 1.00 93.81 128 ASP A CA 1
ATOM 949 C C . ASP A 1 128 ? 1.436 11.158 -9.668 1.00 93.81 128 ASP A C 1
ATOM 951 O O . ASP A 1 128 ? 1.108 11.855 -10.637 1.00 93.81 128 ASP A O 1
ATOM 955 N N . MET A 1 129 ? 1.004 9.904 -9.515 1.00 95.19 129 MET A N 1
ATOM 956 C CA . MET A 1 129 ? 0.090 9.241 -10.445 1.00 95.19 129 MET A CA 1
ATOM 957 C C . MET A 1 129 ? -1.372 9.663 -10.240 1.00 95.19 129 MET A C 1
ATOM 959 O O . MET A 1 129 ? -2.210 9.363 -11.096 1.00 95.19 129 MET A O 1
ATOM 963 N N . GLU A 1 130 ? -1.692 10.345 -9.133 1.00 90.44 130 GLU A N 1
ATOM 964 C CA . GLU A 1 130 ? -3.031 10.873 -8.860 1.00 90.44 130 GLU A CA 1
ATOM 965 C C . GLU A 1 130 ? -3.287 12.139 -9.689 1.00 90.44 130 GLU A C 1
ATOM 967 O O . GLU A 1 130 ? -4.321 12.247 -10.357 1.00 90.44 130 GLU A O 1
ATOM 972 N N . GLU A 1 131 ? -2.332 13.076 -9.702 1.00 93.75 131 GLU A N 1
ATOM 973 C CA . GLU A 1 131 ? -2.422 14.296 -10.510 1.00 93.75 131 GLU A CA 1
ATOM 974 C C . GLU A 1 131 ? -2.119 14.024 -11.994 1.00 93.75 131 GLU A C 1
ATOM 976 O O . GLU A 1 131 ? -2.806 14.557 -12.875 1.00 93.75 131 GLU A O 1
ATOM 981 N N . ASP A 1 132 ? -1.127 13.175 -12.292 1.00 94.94 132 ASP A N 1
ATOM 982 C CA . ASP A 1 132 ? -0.715 12.862 -13.662 1.00 94.94 132 ASP A CA 1
ATOM 983 C C . ASP A 1 132 ? -0.374 11.377 -13.865 1.00 94.94 132 ASP A C 1
ATOM 985 O O . ASP A 1 132 ? 0.771 10.937 -13.790 1.00 94.94 132 ASP A O 1
ATOM 989 N N . SER A 1 133 ? -1.392 10.615 -14.268 1.00 94.06 133 SER A N 1
ATOM 990 C CA . SER A 1 133 ? -1.270 9.197 -14.645 1.00 94.06 133 SER A CA 1
ATOM 991 C C . SER A 1 133 ? -0.340 8.893 -15.836 1.00 94.06 133 SER A C 1
ATOM 993 O O . SER A 1 133 ? -0.163 7.725 -16.177 1.00 94.06 133 SER A O 1
ATOM 995 N N . SER A 1 134 ? 0.202 9.909 -16.524 1.00 95.06 134 SER A N 1
ATOM 996 C CA . SER A 1 134 ? 1.147 9.721 -17.634 1.00 95.06 134 SER A CA 1
ATOM 997 C C . SER A 1 134 ? 2.615 9.773 -17.212 1.00 95.06 134 SER A C 1
ATOM 999 O O . SER A 1 134 ? 3.487 9.574 -18.061 1.00 95.06 134 SER A O 1
ATOM 1001 N N . GLN A 1 135 ? 2.892 10.025 -15.929 1.00 95.94 135 GLN A N 1
ATOM 1002 C CA . GLN A 1 135 ? 4.249 9.998 -15.403 1.00 95.94 135 GLN A CA 1
ATOM 1003 C C . GLN A 1 135 ? 4.856 8.591 -15.482 1.00 95.94 135 GLN A C 1
ATOM 1005 O O . GLN A 1 135 ? 4.181 7.568 -15.357 1.00 95.94 135 GLN A O 1
ATOM 1010 N N . THR A 1 136 ? 6.166 8.561 -15.702 1.00 96.69 136 THR A N 1
ATOM 1011 C CA . THR A 1 136 ? 6.975 7.347 -15.820 1.00 96.69 136 THR A CA 1
ATOM 1012 C C . THR A 1 136 ? 8.278 7.537 -15.058 1.00 96.69 136 THR A C 1
ATOM 1014 O O . THR A 1 136 ? 8.782 8.658 -14.953 1.00 96.69 136 THR A O 1
ATOM 1017 N N . ILE A 1 137 ? 8.862 6.446 -14.569 1.00 96.44 137 ILE A N 1
ATOM 1018 C CA . ILE A 1 137 ? 10.197 6.465 -13.960 1.00 96.44 137 ILE A CA 1
ATOM 1019 C C . ILE A 1 137 ? 11.219 6.128 -15.044 1.00 96.44 137 ILE A C 1
ATOM 1021 O O . ILE A 1 137 ? 11.156 5.053 -15.632 1.00 96.44 137 ILE A O 1
ATOM 1025 N N . GLU A 1 138 ? 12.167 7.022 -15.315 1.00 95.75 138 GLU A N 1
ATOM 1026 C CA . GLU A 1 138 ? 13.292 6.718 -16.208 1.00 95.75 138 GLU A CA 1
ATOM 1027 C C . GLU A 1 138 ? 14.412 6.019 -15.424 1.00 95.75 138 GLU A C 1
ATOM 1029 O O . GLU A 1 138 ? 14.910 6.555 -14.434 1.00 95.75 138 GLU A O 1
ATOM 1034 N N . TYR A 1 139 ? 14.837 4.839 -15.882 1.00 95.06 139 TYR A N 1
ATOM 1035 C CA . TYR A 1 139 ? 15.892 4.048 -15.245 1.00 95.06 139 TYR A CA 1
ATOM 1036 C C . TYR A 1 139 ? 17.031 3.734 -16.224 1.00 95.06 139 TYR A C 1
ATOM 1038 O O . TYR A 1 139 ? 16.818 3.074 -17.242 1.00 95.06 139 TYR A O 1
ATOM 1046 N N . ASP A 1 140 ? 18.250 4.196 -15.925 1.00 93.25 140 ASP A N 1
ATOM 1047 C CA . ASP A 1 140 ? 19.437 3.946 -16.756 1.00 93.25 140 ASP A CA 1
ATOM 1048 C C . ASP A 1 140 ? 20.248 2.760 -16.221 1.00 93.25 140 ASP A C 1
ATOM 1050 O O . ASP A 1 140 ? 20.954 2.874 -15.221 1.00 93.25 140 ASP A O 1
ATOM 1054 N N . LEU A 1 141 ? 20.188 1.627 -16.924 1.00 90.75 141 LEU A N 1
ATOM 1055 C CA . LEU A 1 141 ? 20.916 0.406 -16.554 1.00 90.75 141 LEU A CA 1
ATOM 1056 C C . LEU A 1 141 ? 22.445 0.551 -16.618 1.00 90.75 141 LEU A C 1
ATOM 1058 O O . LEU A 1 141 ? 23.162 -0.295 -16.081 1.00 90.75 141 LEU A O 1
ATOM 1062 N N . GLU A 1 142 ? 22.963 1.552 -17.333 1.00 88.44 142 GLU A N 1
ATOM 1063 C CA . GLU A 1 142 ? 24.407 1.776 -17.455 1.00 88.44 142 GLU A CA 1
ATOM 1064 C C . GLU A 1 142 ? 24.967 2.655 -16.331 1.00 88.44 142 GLU A C 1
ATOM 1066 O O . GLU A 1 142 ? 26.189 2.701 -16.147 1.00 88.44 142 GLU A O 1
ATOM 1071 N N . ASP A 1 143 ? 24.106 3.331 -15.568 1.00 90.75 143 ASP A N 1
ATOM 1072 C CA . ASP A 1 143 ? 24.510 4.092 -14.394 1.00 90.75 143 ASP A CA 1
ATOM 1073 C C . ASP A 1 143 ? 24.454 3.202 -13.146 1.00 90.75 143 ASP A C 1
ATOM 1075 O O . ASP A 1 143 ? 23.391 2.877 -12.626 1.00 90.75 143 ASP A O 1
ATOM 1079 N N . GLU A 1 144 ? 25.627 2.851 -12.610 1.00 88.38 144 GLU A N 1
ATOM 1080 C CA . GLU A 1 144 ? 25.767 2.085 -11.359 1.00 88.38 144 GLU A CA 1
ATOM 1081 C C . GLU A 1 144 ? 25.123 2.777 -10.139 1.00 88.38 144 GLU A C 1
ATOM 1083 O O . GLU A 1 144 ? 25.069 2.191 -9.059 1.00 88.38 144 GLU A O 1
ATOM 1088 N N . ARG A 1 145 ? 24.704 4.041 -10.273 1.00 91.06 145 ARG A N 1
ATOM 1089 C CA . ARG A 1 145 ? 24.009 4.820 -9.242 1.00 91.06 145 ARG A CA 1
ATOM 1090 C C . ARG A 1 145 ? 22.546 5.086 -9.569 1.00 91.06 145 ARG A C 1
ATOM 1092 O O . ARG A 1 145 ? 21.908 5.791 -8.794 1.00 91.06 145 ARG A O 1
ATOM 1099 N N . ALA A 1 146 ? 22.035 4.610 -10.702 1.00 92.94 146 ALA A N 1
ATOM 1100 C CA . ALA A 1 146 ? 20.616 4.732 -10.979 1.00 92.94 146 ALA A CA 1
ATOM 1101 C C . ALA A 1 146 ? 19.831 3.903 -9.961 1.00 92.94 146 ALA A C 1
ATOM 1103 O O . ALA A 1 146 ? 20.201 2.778 -9.613 1.00 92.94 146 ALA A O 1
ATOM 1104 N N . GLU A 1 147 ? 18.735 4.474 -9.482 1.00 95.44 147 GLU A N 1
ATOM 1105 C CA . GLU A 1 147 ? 17.832 3.856 -8.520 1.00 95.44 147 GLU A CA 1
ATOM 1106 C C . GLU A 1 147 ? 16.408 4.137 -8.993 1.00 95.44 147 GLU A C 1
ATOM 1108 O O . GLU A 1 147 ? 16.117 5.218 -9.503 1.00 95.44 147 GLU A O 1
ATOM 1113 N N . ILE A 1 148 ? 15.537 3.147 -8.853 1.00 96.69 148 ILE A N 1
ATOM 1114 C CA . ILE A 1 148 ? 14.098 3.302 -9.006 1.00 96.69 148 ILE A CA 1
ATOM 1115 C C . ILE A 1 148 ? 13.588 3.693 -7.624 1.00 96.69 148 ILE A C 1
ATOM 1117 O O . ILE A 1 148 ? 13.614 2.876 -6.703 1.00 96.69 148 ILE A O 1
ATOM 1121 N N . GLU A 1 149 ? 13.175 4.946 -7.478 1.00 97.19 149 GLU A N 1
ATOM 1122 C CA . GLU A 1 149 ? 12.518 5.450 -6.275 1.00 97.19 149 GLU A CA 1
ATOM 1123 C C . GLU A 1 149 ? 11.027 5.602 -6.571 1.00 97.19 149 GLU A C 1
ATOM 1125 O O . GLU A 1 149 ? 10.653 6.210 -7.574 1.00 97.19 149 GLU A O 1
ATOM 1130 N N . ALA A 1 150 ? 10.187 5.001 -5.729 1.00 97.44 150 ALA A N 1
ATOM 1131 C CA . ALA A 1 150 ? 8.741 5.127 -5.830 1.00 97.44 150 ALA A CA 1
ATOM 1132 C C . ALA A 1 150 ? 8.113 5.160 -4.439 1.00 97.44 150 ALA A C 1
ATOM 1134 O O . ALA A 1 150 ? 8.546 4.426 -3.547 1.00 97.44 150 ALA A O 1
ATOM 1135 N N . THR A 1 151 ? 7.082 5.983 -4.259 1.00 97.38 151 THR A N 1
ATOM 1136 C CA . THR A 1 151 ? 6.321 6.062 -3.006 1.00 97.38 151 THR A CA 1
ATOM 1137 C C . THR A 1 151 ? 4.892 5.607 -3.229 1.00 97.38 151 THR A C 1
ATOM 1139 O O . THR A 1 151 ? 4.204 6.122 -4.107 1.00 97.38 151 THR A O 1
ATOM 1142 N N . CYS A 1 152 ? 4.452 4.648 -2.419 1.00 97.25 152 CYS A N 1
ATOM 1143 C CA . CYS A 1 152 ? 3.067 4.216 -2.343 1.00 97.25 152 CYS A CA 1
ATOM 1144 C C . CYS A 1 152 ? 2.447 4.744 -1.051 1.00 97.25 152 CYS A C 1
ATOM 1146 O O . CYS A 1 152 ? 3.004 4.553 0.031 1.00 97.25 152 CYS A O 1
ATOM 1148 N N . THR A 1 153 ? 1.306 5.411 -1.167 1.00 96.12 153 THR A N 1
ATOM 1149 C CA . THR A 1 153 ? 0.564 5.979 -0.043 1.00 96.12 153 THR A CA 1
ATOM 1150 C C . THR A 1 153 ? -0.773 5.271 0.079 1.00 96.12 153 THR A C 1
ATOM 1152 O O . THR A 1 153 ? -1.543 5.218 -0.879 1.00 96.12 153 THR A O 1
ATOM 1155 N N . GLY A 1 154 ? -1.051 4.740 1.265 1.00 95.19 154 GLY A N 1
ATOM 1156 C CA . GLY A 1 154 ? -2.340 4.181 1.648 1.00 95.19 154 GLY A CA 1
ATOM 1157 C C . GLY A 1 154 ? -3.078 5.154 2.556 1.00 95.19 154 GLY A C 1
ATOM 1158 O O . GLY A 1 154 ? -2.557 5.517 3.608 1.00 95.19 154 GLY A O 1
ATOM 1159 N N . TYR A 1 155 ? -4.273 5.575 2.151 1.00 92.06 155 TYR A N 1
ATOM 1160 C CA . TYR A 1 155 ? -5.160 6.437 2.929 1.00 92.06 155 TYR A CA 1
ATOM 1161 C C . TYR A 1 155 ? -6.220 5.612 3.651 1.00 92.06 155 TYR A C 1
ATOM 1163 O O . TYR A 1 155 ? -6.838 4.724 3.054 1.00 92.06 155 TYR A O 1
ATOM 1171 N N . GLY A 1 156 ? -6.448 5.944 4.919 1.00 86.50 156 GLY A N 1
ATOM 1172 C CA . GLY A 1 156 ? -7.328 5.201 5.807 1.00 86.50 156 GLY A CA 1
ATOM 1173 C C . GLY A 1 156 ? -6.876 3.753 5.983 1.00 86.50 156 GLY A C 1
ATOM 1174 O O . GLY A 1 156 ? -5.708 3.403 5.799 1.00 86.50 156 GLY A O 1
ATOM 1175 N N . GLY A 1 157 ? -7.834 2.897 6.307 1.00 84.25 157 GLY A N 1
ATOM 1176 C CA . GLY A 1 157 ? -7.589 1.484 6.505 1.00 84.25 157 GLY A CA 1
ATOM 1177 C C . GLY A 1 157 ? -7.235 1.136 7.942 1.00 84.25 157 GLY A C 1
ATOM 1178 O O . GLY A 1 157 ? -6.233 1.596 8.494 1.00 84.25 157 GLY A O 1
ATOM 1179 N N . LYS A 1 158 ? -8.050 0.273 8.539 1.00 84.00 158 LYS A N 1
ATOM 1180 C CA . LYS A 1 158 ? -7.778 -0.411 9.801 1.00 84.00 158 LYS A CA 1
ATOM 1181 C C . LYS A 1 158 ? -8.025 -1.907 9.550 1.00 84.00 158 LYS A C 1
ATOM 1183 O O . LYS A 1 158 ? -9.116 -2.257 9.111 1.00 84.00 158 LYS A O 1
ATOM 1188 N N . PRO A 1 159 ? -7.044 -2.797 9.782 1.00 85.50 159 PRO A N 1
ATOM 1189 C CA . PRO A 1 159 ? -5.722 -2.521 10.346 1.00 85.50 159 PRO A CA 1
ATOM 1190 C C . PRO A 1 159 ? -4.845 -1.736 9.360 1.00 85.50 159 PRO A C 1
ATOM 1192 O O . PRO A 1 159 ? -5.166 -1.651 8.175 1.00 85.50 159 PRO A O 1
ATOM 1195 N N . GLU A 1 160 ? -3.755 -1.149 9.861 1.00 87.44 160 GLU A N 1
ATOM 1196 C CA . GLU A 1 160 ? -2.784 -0.447 9.013 1.00 87.44 160 GLU A CA 1
ATOM 1197 C C . GLU A 1 160 ? -2.259 -1.406 7.924 1.00 87.44 160 GLU A C 1
ATOM 1199 O O . GLU A 1 160 ? -1.888 -2.542 8.246 1.00 87.44 160 GLU A O 1
ATOM 1204 N N . PRO A 1 161 ? -2.259 -0.999 6.643 1.00 92.56 161 PRO A N 1
ATOM 1205 C CA . PRO A 1 161 ? -1.847 -1.862 5.546 1.00 92.56 161 PRO A CA 1
ATOM 1206 C C . PRO A 1 161 ? -0.340 -2.112 5.577 1.00 92.56 161 PRO A C 1
ATOM 1208 O O . PRO A 1 161 ? 0.459 -1.254 5.951 1.00 92.56 161 PRO A O 1
ATOM 1211 N N . THR A 1 162 ? 0.060 -3.276 5.080 1.00 93.38 162 THR A N 1
ATOM 1212 C CA . THR A 1 162 ? 1.448 -3.544 4.692 1.00 93.38 162 THR A CA 1
ATOM 1213 C C . THR A 1 162 ? 1.574 -3.467 3.178 1.00 93.38 162 THR A C 1
ATOM 1215 O O . THR A 1 162 ? 0.707 -3.962 2.462 1.00 93.38 162 THR A O 1
ATOM 1218 N N . PHE A 1 163 ? 2.630 -2.834 2.670 1.00 95.81 163 PHE A N 1
ATOM 1219 C CA . PHE A 1 163 ? 2.822 -2.695 1.229 1.00 95.81 163 PHE A CA 1
ATOM 1220 C C . PHE A 1 163 ? 3.703 -3.807 0.667 1.00 95.81 163 PHE A C 1
ATOM 1222 O O . PHE A 1 163 ? 4.685 -4.238 1.278 1.00 95.81 163 PHE A O 1
ATOM 1229 N N . ARG A 1 164 ? 3.345 -4.263 -0.532 1.00 96.31 164 ARG A N 1
ATOM 1230 C CA . ARG A 1 164 ? 4.109 -5.226 -1.325 1.00 96.31 164 ARG A CA 1
ATOM 1231 C C . ARG A 1 164 ? 4.302 -4.683 -2.727 1.00 96.31 164 ARG A C 1
ATOM 1233 O O . ARG A 1 164 ? 3.394 -4.076 -3.294 1.00 96.31 164 ARG A O 1
ATOM 1240 N N . TRP A 1 165 ? 5.482 -4.923 -3.282 1.00 97.56 165 TRP A N 1
ATOM 1241 C CA . TRP A 1 165 ? 5.877 -4.390 -4.579 1.00 97.56 165 TRP A CA 1
ATOM 1242 C C . TRP A 1 165 ? 6.154 -5.514 -5.561 1.00 97.56 165 TRP A C 1
ATOM 1244 O O . TRP A 1 165 ? 6.805 -6.496 -5.208 1.00 97.56 165 TRP A O 1
ATOM 1254 N N . TYR A 1 166 ? 5.689 -5.351 -6.794 1.00 97.31 166 TYR A N 1
ATOM 1255 C CA . TYR A 1 166 ? 5.761 -6.363 -7.841 1.00 97.31 166 TYR A CA 1
ATOM 1256 C C . TYR A 1 166 ? 6.217 -5.765 -9.168 1.00 97.31 166 TYR A C 1
ATOM 1258 O O . TYR A 1 166 ? 6.025 -4.575 -9.431 1.00 97.31 166 TYR A O 1
ATOM 1266 N N . ILE A 1 167 ? 6.786 -6.612 -10.026 1.00 96.75 167 ILE A N 1
ATOM 1267 C CA . ILE A 1 167 ? 7.156 -6.259 -11.400 1.00 96.75 167 ILE A CA 1
ATOM 1268 C C . ILE A 1 167 ? 6.239 -6.979 -12.389 1.00 96.75 167 ILE A C 1
ATOM 1270 O O . ILE A 1 167 ? 6.273 -8.201 -12.503 1.00 96.75 167 ILE A O 1
ATOM 1274 N N . ASN A 1 168 ? 5.470 -6.216 -13.165 1.00 95.69 168 ASN A N 1
ATOM 1275 C CA . ASN A 1 168 ? 4.492 -6.660 -14.170 1.00 95.69 168 ASN A CA 1
ATOM 1276 C C . ASN A 1 168 ? 3.289 -7.462 -13.646 1.00 95.69 168 ASN A C 1
ATOM 1278 O O . ASN A 1 168 ? 2.182 -7.218 -14.120 1.00 95.69 168 ASN A O 1
ATOM 1282 N N . ASP A 1 169 ? 3.488 -8.414 -12.731 1.00 94.38 169 ASP A N 1
ATOM 1283 C CA . ASP A 1 169 ? 2.428 -9.226 -12.136 1.00 94.38 169 ASP A CA 1
ATOM 1284 C C . ASP A 1 169 ? 2.789 -9.775 -10.743 1.00 94.38 169 ASP A C 1
ATOM 1286 O O . ASP A 1 169 ? 3.948 -9.770 -10.325 1.00 94.38 169 ASP A O 1
ATOM 1290 N N . ASP A 1 170 ? 1.777 -10.294 -10.046 1.00 92.81 170 ASP A N 1
ATOM 1291 C CA . ASP A 1 170 ? 1.834 -10.737 -8.644 1.00 92.81 170 ASP A CA 1
ATOM 1292 C C . ASP A 1 170 ? 2.795 -11.901 -8.364 1.00 92.81 170 ASP A C 1
ATOM 1294 O O . ASP A 1 170 ? 3.069 -12.228 -7.210 1.00 92.81 170 ASP A O 1
ATOM 1298 N N . ARG A 1 171 ? 3.315 -12.570 -9.397 1.00 93.38 171 ARG A N 1
ATOM 1299 C CA . ARG A 1 171 ? 4.288 -13.662 -9.235 1.00 93.38 171 ARG A CA 1
ATOM 1300 C C . ARG A 1 171 ? 5.711 -13.140 -9.047 1.00 93.38 171 ARG A C 1
ATOM 1302 O O . ARG A 1 171 ? 6.574 -13.907 -8.626 1.00 93.38 171 ARG A O 1
ATOM 1309 N N . ASN A 1 172 ? 5.939 -11.862 -9.340 1.00 94.88 172 ASN A N 1
ATOM 1310 C CA . ASN A 1 172 ? 7.244 -11.212 -9.381 1.00 94.88 172 ASN A CA 1
ATOM 1311 C C . ASN A 1 172 ? 7.395 -10.204 -8.228 1.00 94.88 172 ASN A C 1
ATOM 1313 O O . ASN A 1 172 ? 7.690 -9.029 -8.456 1.00 94.88 172 ASN A O 1
ATOM 1317 N N . GLU A 1 173 ? 7.149 -10.654 -6.995 1.00 96.44 173 GLU A N 1
ATOM 1318 C CA . GLU A 1 173 ? 7.316 -9.837 -5.784 1.00 96.44 173 GLU A CA 1
ATOM 1319 C C . GLU A 1 173 ? 8.792 -9.458 -5.593 1.00 96.44 173 GLU A C 1
ATOM 1321 O O . GLU A 1 173 ? 9.681 -10.314 -5.641 1.00 96.44 173 GLU A O 1
ATOM 1326 N N . ILE A 1 174 ? 9.058 -8.174 -5.357 1.00 95.31 174 ILE A N 1
ATOM 1327 C CA . ILE A 1 174 ? 10.396 -7.676 -5.049 1.00 95.31 174 ILE A CA 1
ATOM 1328 C C . ILE A 1 174 ? 10.734 -8.069 -3.612 1.00 95.31 174 ILE A C 1
ATOM 1330 O O . ILE A 1 174 ? 10.025 -7.723 -2.664 1.00 95.31 174 ILE A O 1
ATOM 1334 N N . SER A 1 17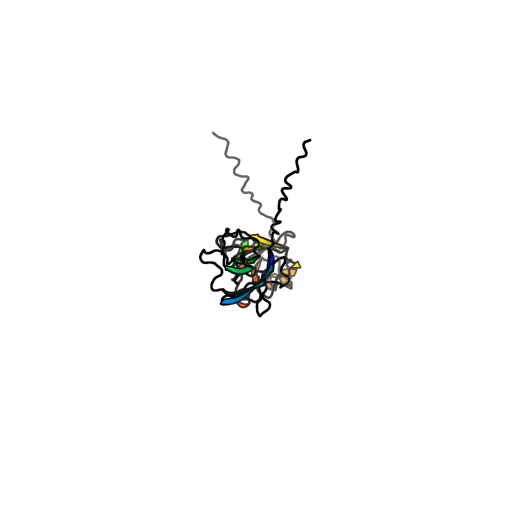5 ? 11.832 -8.803 -3.442 1.00 91.62 175 SER A N 1
ATOM 1335 C CA . SER A 1 175 ? 12.236 -9.310 -2.132 1.00 91.62 175 SER A CA 1
ATOM 1336 C C . SER A 1 175 ? 12.639 -8.167 -1.194 1.00 91.62 175 SER A C 1
ATOM 1338 O O . SER A 1 175 ? 13.261 -7.189 -1.602 1.00 91.62 175 SER A O 1
ATOM 1340 N N . GLU A 1 176 ? 12.344 -8.311 0.102 1.00 87.88 176 GLU A N 1
ATOM 1341 C CA . GLU A 1 176 ? 12.661 -7.285 1.108 1.00 87.88 176 GLU A CA 1
ATOM 1342 C C . GLU A 1 176 ? 14.155 -6.945 1.187 1.00 87.88 176 GLU A C 1
ATOM 1344 O O . GLU A 1 176 ? 14.517 -5.845 1.591 1.00 87.88 176 GLU A O 1
ATOM 1349 N N . ASN A 1 177 ? 15.035 -7.877 0.806 1.00 83.75 177 ASN A N 1
ATOM 1350 C CA . ASN A 1 177 ? 16.480 -7.634 0.807 1.00 83.75 177 ASN A CA 1
ATOM 1351 C C . ASN A 1 177 ? 16.923 -6.703 -0.327 1.00 83.75 177 ASN A C 1
ATOM 1353 O O . ASN A 1 177 ? 18.008 -6.127 -0.247 1.00 83.75 177 ASN A O 1
ATOM 1357 N N . ASP A 1 178 ? 16.094 -6.575 -1.361 1.00 79.06 178 ASP A N 1
ATOM 1358 C CA . ASP A 1 178 ? 16.366 -5.787 -2.560 1.00 79.06 178 ASP A CA 1
ATOM 1359 C C . ASP A 1 178 ? 15.755 -4.379 -2.459 1.00 79.06 178 ASP A C 1
ATOM 1361 O O . ASP A 1 178 ? 15.964 -3.544 -3.339 1.00 79.06 178 ASP A O 1
ATOM 1365 N N . LEU A 1 179 ? 15.031 -4.104 -1.365 1.00 85.25 179 LEU A N 1
ATOM 1366 C CA . LEU A 1 179 ? 14.334 -2.852 -1.102 1.00 85.25 179 LEU A CA 1
ATOM 1367 C C . LEU A 1 179 ? 14.942 -2.127 0.097 1.00 85.25 179 LEU A C 1
ATOM 1369 O O . LEU A 1 179 ? 15.082 -2.679 1.189 1.00 85.25 179 LEU A O 1
ATOM 1373 N N . GLN A 1 180 ? 15.210 -0.832 -0.061 1.00 84.88 180 GLN A N 1
ATOM 1374 C CA . GLN A 1 180 ? 15.294 0.057 1.097 1.00 84.88 180 GLN A CA 1
ATOM 1375 C C . GLN A 1 180 ? 13.923 0.683 1.322 1.00 84.88 180 GLN A C 1
ATOM 1377 O O . GLN A 1 180 ? 13.450 1.434 0.474 1.00 84.88 180 GLN A O 1
ATOM 1382 N N . ARG A 1 181 ? 13.302 0.378 2.464 1.00 83.62 181 ARG A N 1
ATOM 1383 C CA . ARG A 1 181 ? 11.970 0.873 2.823 1.00 83.62 181 ARG A CA 1
ATOM 1384 C C . ARG A 1 181 ? 12.049 2.043 3.789 1.00 83.62 181 ARG A C 1
ATOM 1386 O O . ARG A 1 181 ? 12.844 2.036 4.736 1.00 83.62 181 ARG A O 1
ATOM 1393 N N . ARG A 1 182 ? 11.187 3.033 3.583 1.00 84.44 182 ARG A N 1
ATOM 1394 C CA . ARG A 1 182 ? 10.925 4.097 4.554 1.00 84.44 182 ARG A CA 1
ATOM 1395 C C . ARG A 1 182 ? 9.429 4.171 4.791 1.00 84.44 182 ARG A C 1
ATOM 1397 O O . ARG A 1 182 ? 8.703 4.623 3.917 1.00 84.44 182 ARG A O 1
ATOM 1404 N N . LEU A 1 183 ? 9.014 3.737 5.978 1.00 84.44 183 LEU A N 1
ATOM 1405 C CA . LEU A 1 183 ? 7.640 3.870 6.437 1.00 84.44 183 LEU A CA 1
ATOM 1406 C C . LEU A 1 183 ? 7.471 5.199 7.157 1.00 84.44 183 LEU A C 1
ATOM 1408 O O . LEU A 1 183 ? 8.249 5.529 8.063 1.00 84.44 183 LEU A O 1
ATOM 1412 N N . ARG A 1 184 ? 6.458 5.957 6.753 1.00 85.06 184 ARG A N 1
ATOM 1413 C CA . ARG A 1 184 ? 6.113 7.220 7.390 1.00 85.06 184 ARG A CA 1
ATOM 1414 C C . ARG A 1 184 ? 4.612 7.265 7.671 1.00 85.06 184 ARG A C 1
ATOM 1416 O O . ARG A 1 184 ? 3.838 7.353 6.723 1.00 85.06 184 ARG A O 1
ATOM 1423 N N . PRO A 1 185 ? 4.198 7.268 8.950 1.00 81.50 185 PRO A N 1
ATOM 1424 C CA . PRO A 1 185 ? 2.842 7.653 9.289 1.00 81.50 185 PRO A CA 1
ATOM 1425 C C . PRO A 1 185 ? 2.688 9.159 9.067 1.00 81.50 185 PRO A C 1
ATOM 1427 O O . PRO A 1 185 ? 3.566 9.960 9.424 1.00 81.50 185 PRO A O 1
ATOM 1430 N N . GLY A 1 186 ? 1.580 9.537 8.450 1.00 77.62 186 GLY A N 1
ATOM 1431 C CA . GLY A 1 186 ? 1.206 10.913 8.198 1.00 77.62 186 GLY A CA 1
ATOM 1432 C C . GLY A 1 186 ? -0.022 11.325 8.992 1.00 77.62 186 GLY A C 1
ATOM 1433 O O . GLY A 1 186 ? -0.969 10.556 9.129 1.00 77.62 186 GLY A O 1
ATOM 1434 N N . GLU A 1 187 ? -0.014 12.553 9.505 1.00 77.94 187 GLU A N 1
ATOM 1435 C CA . GLU A 1 187 ? -1.185 13.131 10.169 1.00 77.94 187 GLU A CA 1
ATOM 1436 C C . GLU A 1 187 ? -2.064 13.861 9.141 1.00 77.94 187 GLU A C 1
ATOM 1438 O O . GLU A 1 187 ? -1.552 14.655 8.348 1.00 77.94 187 GLU A O 1
ATOM 1443 N N . ASP A 1 188 ? -3.371 13.581 9.195 1.00 67.25 188 ASP A N 1
ATOM 1444 C CA . ASP A 1 188 ? -4.492 14.311 8.584 1.00 67.25 188 ASP A CA 1
ATOM 1445 C C . ASP A 1 188 ? -4.288 14.839 7.151 1.00 67.25 188 ASP A C 1
ATOM 1447 O O . ASP A 1 188 ? -3.870 15.979 6.914 1.00 67.25 188 ASP A O 1
ATOM 1451 N N . SER A 1 189 ? -4.720 14.040 6.170 1.00 78.31 189 SER A N 1
ATOM 1452 C CA . SER A 1 189 ? -5.085 14.528 4.835 1.00 78.31 189 SER A CA 1
ATOM 1453 C C . SER A 1 189 ? -6.605 14.733 4.720 1.00 78.31 189 SER A C 1
ATOM 1455 O O . SER A 1 189 ? -7.375 14.321 5.584 1.00 78.31 189 SER A O 1
ATOM 1457 N N . ILE A 1 190 ? -7.078 15.316 3.612 1.00 82.19 190 ILE A N 1
ATOM 1458 C CA . ILE A 1 190 ? -8.525 15.358 3.312 1.00 82.19 190 ILE A CA 1
ATOM 1459 C C . ILE A 1 190 ? -9.152 13.959 3.164 1.00 82.19 190 ILE A C 1
ATOM 1461 O O . ILE A 1 190 ? -10.373 13.841 3.226 1.00 82.19 190 ILE A O 1
ATOM 1465 N N . LEU A 1 191 ? -8.324 12.931 2.952 1.00 79.00 191 LEU A N 1
ATOM 1466 C CA . LEU A 1 191 ? -8.704 11.523 2.848 1.00 79.00 191 LEU A CA 1
ATOM 1467 C C . LEU A 1 191 ? -8.503 10.763 4.175 1.00 79.00 191 LEU A C 1
ATOM 1469 O O . LEU A 1 191 ? -8.728 9.559 4.214 1.00 79.00 191 LEU A O 1
ATOM 1473 N N . GLY A 1 192 ? -8.100 11.451 5.252 1.00 82.12 192 GLY A N 1
ATOM 1474 C CA . GLY A 1 192 ? -7.837 10.869 6.572 1.00 82.12 192 GLY A CA 1
ATOM 1475 C C . GLY A 1 192 ? -6.356 10.605 6.854 1.00 82.12 192 GLY A C 1
ATOM 1476 O O . GLY A 1 192 ? -5.473 11.156 6.180 1.00 82.12 192 GLY A O 1
ATOM 1477 N N . GLU A 1 193 ? -6.107 9.784 7.881 1.00 85.00 193 GLU A N 1
ATOM 1478 C CA . GLU A 1 193 ? -4.786 9.235 8.220 1.00 85.00 193 GLU A CA 1
ATOM 1479 C C . GLU A 1 193 ? -4.195 8.490 7.020 1.00 85.00 193 GLU A C 1
ATOM 1481 O O . GLU A 1 193 ? -4.927 7.929 6.203 1.00 85.00 193 GLU A O 1
ATOM 1486 N N . TYR A 1 194 ? -2.870 8.477 6.905 1.00 91.56 194 TYR A N 1
ATOM 1487 C CA . TYR A 1 194 ? -2.205 7.740 5.838 1.00 91.56 194 TYR A CA 1
ATOM 1488 C C . TYR A 1 194 ? -0.883 7.140 6.294 1.00 91.56 194 TYR A C 1
ATOM 1490 O O . TYR A 1 194 ? -0.228 7.633 7.218 1.00 91.56 194 TYR A O 1
ATOM 1498 N N . VAL A 1 195 ? -0.477 6.088 5.594 1.00 92.81 195 VAL A N 1
ATOM 1499 C CA . VAL A 1 195 ? 0.840 5.472 5.710 1.00 92.81 195 VAL A CA 1
ATOM 1500 C C . VAL A 1 195 ? 1.506 5.4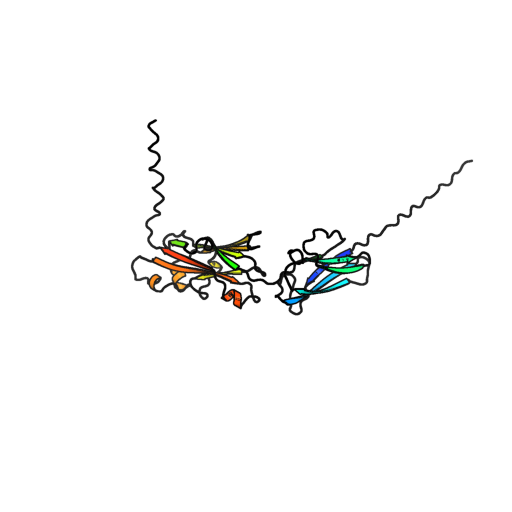78 4.341 1.00 92.81 195 VAL A C 1
ATOM 1502 O O . VAL A 1 195 ? 0.891 5.142 3.330 1.00 92.81 195 VAL A O 1
ATOM 1505 N N . GLU A 1 196 ? 2.762 5.905 4.303 1.00 94.88 196 GLU A N 1
ATOM 1506 C CA . GLU A 1 196 ? 3.578 5.912 3.089 1.00 94.88 196 GLU A CA 1
ATOM 1507 C C . GLU A 1 196 ? 4.674 4.866 3.198 1.00 94.88 196 GLU A C 1
ATOM 1509 O O . GLU A 1 196 ? 5.341 4.775 4.234 1.00 94.88 196 GLU A O 1
ATOM 1514 N N . GLU A 1 197 ? 4.915 4.145 2.108 1.00 95.56 197 GLU A N 1
ATOM 1515 C CA . GLU A 1 197 ? 6.134 3.382 1.901 1.00 95.56 197 GLU A CA 1
ATOM 1516 C C . GLU A 1 197 ? 6.855 3.875 0.652 1.00 95.56 197 GLU A C 1
ATOM 1518 O O . GLU A 1 197 ? 6.380 3.720 -0.473 1.00 95.56 197 GLU A O 1
ATOM 1523 N N . THR A 1 198 ? 8.044 4.437 0.859 1.00 96.19 198 THR A N 1
ATOM 1524 C CA . THR A 1 198 ? 8.994 4.681 -0.226 1.00 96.19 198 THR A CA 1
ATOM 1525 C C . THR A 1 198 ? 9.913 3.480 -0.367 1.00 96.19 198 THR A C 1
ATOM 1527 O O . THR A 1 198 ? 10.534 3.060 0.620 1.00 96.19 198 THR A O 1
ATOM 1530 N N . ILE A 1 199 ? 10.049 2.981 -1.594 1.00 96.56 199 ILE A N 1
ATOM 1531 C CA . ILE A 1 199 ? 11.066 2.006 -1.966 1.00 96.56 199 ILE A CA 1
ATOM 1532 C C . ILE A 1 199 ? 12.189 2.642 -2.772 1.00 96.56 199 ILE A C 1
ATOM 1534 O O . ILE A 1 199 ? 11.971 3.544 -3.573 1.00 96.56 199 ILE A O 1
ATOM 1538 N N . ILE A 1 200 ? 13.391 2.110 -2.576 1.00 96.06 200 ILE A N 1
ATOM 1539 C CA . ILE A 1 200 ? 14.546 2.337 -3.441 1.00 96.06 200 ILE A CA 1
ATOM 1540 C C . ILE A 1 200 ? 14.995 0.972 -3.951 1.00 96.06 200 ILE A C 1
ATOM 1542 O O . ILE A 1 200 ? 15.366 0.108 -3.149 1.00 96.06 200 ILE A O 1
ATOM 1546 N N . PHE A 1 201 ? 14.954 0.790 -5.268 1.00 95.81 201 PHE A N 1
ATOM 1547 C CA . PHE A 1 201 ? 15.223 -0.472 -5.950 1.00 95.81 201 PHE A CA 1
ATOM 1548 C C . PHE A 1 201 ? 16.288 -0.283 -7.039 1.00 95.81 201 PHE A C 1
ATOM 1550 O O . PHE A 1 201 ? 16.177 0.594 -7.891 1.00 95.81 201 PHE A O 1
ATOM 1557 N N . GLN A 1 202 ? 17.349 -1.094 -7.009 1.00 95.69 202 GLN A N 1
ATOM 1558 C CA . GLN A 1 202 ? 18.508 -0.973 -7.911 1.00 95.69 202 GLN A CA 1
ATOM 1559 C C . GLN A 1 202 ? 18.783 -2.289 -8.655 1.00 95.69 202 GLN A C 1
ATOM 1561 O O . GLN A 1 202 ? 19.817 -2.920 -8.421 1.00 95.69 202 GLN A O 1
ATOM 1566 N N . PRO A 1 203 ? 17.863 -2.760 -9.514 1.00 94.50 203 PRO A N 1
ATOM 1567 C CA . PRO A 1 203 ? 18.021 -4.053 -10.158 1.00 94.50 203 PRO A CA 1
ATOM 1568 C C . PRO A 1 203 ? 19.046 -4.006 -11.287 1.00 94.50 203 PRO A C 1
ATOM 1570 O O . PRO A 1 203 ? 19.013 -3.140 -12.158 1.00 94.50 203 PRO A O 1
ATOM 1573 N N . THR A 1 204 ? 19.908 -5.012 -11.364 1.00 92.50 204 THR A N 1
ATOM 1574 C CA . THR A 1 204 ? 20.687 -5.223 -12.584 1.00 92.50 204 THR A CA 1
ATOM 1575 C C . THR A 1 204 ? 19.798 -5.792 -13.695 1.00 92.50 204 THR A C 1
ATOM 1577 O O . THR A 1 204 ? 18.742 -6.373 -13.443 1.00 92.50 204 THR A O 1
ATOM 1580 N N . LEU A 1 205 ? 20.250 -5.705 -14.952 1.00 91.31 205 LEU A N 1
ATOM 1581 C CA . LEU A 1 205 ? 19.580 -6.403 -16.059 1.00 91.31 205 LEU A CA 1
ATOM 1582 C C . LEU A 1 205 ? 19.481 -7.915 -15.795 1.00 91.31 205 LEU A C 1
ATOM 1584 O O . LEU A 1 205 ? 18.504 -8.548 -16.180 1.00 91.31 205 LEU A O 1
ATOM 1588 N N . GLU A 1 206 ? 20.490 -8.490 -15.135 1.00 90.88 206 GLU A N 1
ATOM 1589 C CA . GLU A 1 206 ? 20.484 -9.900 -14.749 1.00 90.88 206 GLU A CA 1
ATOM 1590 C C . GLU A 1 206 ? 19.370 -10.196 -13.736 1.00 90.88 206 GLU A C 1
ATOM 1592 O O . GLU A 1 206 ? 18.661 -11.186 -13.910 1.00 90.88 206 GLU A O 1
ATOM 1597 N N . ASP A 1 207 ? 19.164 -9.326 -12.744 1.00 92.31 207 ASP A N 1
ATOM 1598 C CA . ASP A 1 207 ? 18.085 -9.470 -11.760 1.00 92.31 207 ASP A CA 1
ATOM 1599 C C . ASP A 1 207 ? 16.716 -9.382 -12.432 1.00 92.31 207 ASP A C 1
ATOM 1601 O O . ASP A 1 207 ? 15.882 -10.264 -12.236 1.00 92.31 207 ASP A O 1
ATOM 1605 N N . LEU A 1 208 ? 16.505 -8.370 -13.284 1.00 92.69 208 LEU A N 1
ATOM 1606 C CA . LEU A 1 208 ? 15.260 -8.210 -14.043 1.00 92.69 208 LEU A CA 1
ATOM 1607 C C . LEU A 1 208 ? 14.941 -9.462 -14.870 1.00 92.69 208 LEU A C 1
ATOM 1609 O O . LEU A 1 208 ? 13.829 -9.983 -14.804 1.00 92.69 208 LEU A O 1
ATOM 1613 N N . CYS A 1 209 ? 15.924 -9.985 -15.600 1.00 91.62 209 CYS A N 1
ATOM 1614 C CA . CYS A 1 209 ? 15.744 -11.144 -16.469 1.00 91.62 209 CYS A CA 1
ATOM 1615 C C . CYS A 1 209 ? 15.565 -12.469 -15.725 1.00 91.62 209 CYS A C 1
ATOM 1617 O O . CYS A 1 209 ? 14.805 -13.326 -16.170 1.00 91.62 209 CYS A O 1
ATOM 1619 N N . ASN A 1 210 ? 16.293 -12.678 -14.627 1.00 90.94 210 ASN A N 1
ATOM 1620 C CA . ASN A 1 210 ? 16.298 -13.966 -13.936 1.00 90.94 210 ASN A CA 1
ATOM 1621 C C . ASN A 1 210 ? 15.201 -14.080 -12.877 1.00 90.94 210 ASN A C 1
ATOM 1623 O O . ASN A 1 210 ? 14.725 -15.188 -12.627 1.00 90.94 210 ASN A O 1
ATOM 1627 N N . SER A 1 211 ? 14.841 -12.966 -12.238 1.00 90.50 211 SER A N 1
ATOM 1628 C CA . SER A 1 211 ? 13.969 -12.962 -11.062 1.00 90.50 211 SER A CA 1
ATOM 1629 C C . SER A 1 211 ? 12.567 -12.435 -11.351 1.00 90.50 211 SER A C 1
ATOM 1631 O O . SER A 1 211 ? 11.649 -12.793 -10.622 1.00 90.50 211 SER A O 1
ATOM 1633 N N . TYR A 1 212 ? 12.391 -11.620 -12.398 1.00 89.81 212 TYR A N 1
ATOM 1634 C CA . TYR A 1 212 ? 11.165 -10.837 -12.593 1.00 89.81 212 TYR A CA 1
ATOM 1635 C C . TYR A 1 212 ? 10.496 -11.020 -13.965 1.00 89.81 212 TYR A C 1
ATOM 1637 O O . TYR A 1 212 ? 9.620 -10.235 -14.321 1.00 89.81 212 TYR A O 1
ATOM 1645 N N . ASP A 1 213 ? 10.902 -12.044 -14.729 1.00 86.94 213 ASP A N 1
ATOM 1646 C CA . ASP A 1 213 ? 10.274 -12.472 -15.997 1.00 86.94 213 ASP A CA 1
ATOM 1647 C C . ASP A 1 213 ? 9.952 -11.296 -16.946 1.00 86.94 213 ASP A C 1
ATOM 1649 O O . ASP A 1 213 ? 8.867 -11.206 -17.527 1.00 86.94 213 ASP A O 1
ATOM 1653 N N . ILE A 1 214 ? 10.875 -10.328 -17.053 1.00 87.31 214 ILE A N 1
ATOM 1654 C CA . ILE A 1 214 ? 10.724 -9.209 -17.992 1.00 87.31 214 ILE A CA 1
ATOM 1655 C C . ILE A 1 214 ? 10.830 -9.714 -19.438 1.00 87.31 214 ILE A C 1
ATOM 1657 O O . ILE A 1 214 ? 11.431 -10.758 -19.683 1.00 87.31 214 ILE A O 1
ATOM 1661 N N . ASP A 1 215 ? 10.266 -8.960 -20.393 1.00 81.06 215 ASP A N 1
ATOM 1662 C CA . ASP A 1 215 ? 10.180 -9.330 -21.818 1.00 81.06 215 ASP A CA 1
ATOM 1663 C C . ASP A 1 215 ? 11.443 -10.055 -22.321 1.00 81.06 215 ASP A C 1
ATOM 1665 O O . ASP A 1 215 ? 12.543 -9.492 -22.310 1.00 81.06 215 ASP A O 1
ATOM 1669 N N . ASP A 1 216 ? 11.261 -11.290 -22.807 1.00 77.38 216 ASP A N 1
ATOM 1670 C CA . ASP A 1 216 ? 12.302 -12.155 -23.375 1.00 77.38 216 ASP A CA 1
ATOM 1671 C C . ASP A 1 216 ? 13.258 -11.390 -24.306 1.00 77.38 216 ASP A C 1
ATOM 1673 O O . ASP A 1 216 ? 14.465 -11.649 -24.326 1.00 77.38 216 ASP A O 1
ATOM 1677 N N . TYR A 1 217 ? 12.741 -10.422 -25.072 1.00 81.56 217 TYR A N 1
ATOM 1678 C CA . TYR A 1 217 ? 13.529 -9.629 -26.008 1.00 81.56 217 TYR A CA 1
ATOM 1679 C C . TYR A 1 217 ? 14.589 -8.759 -25.315 1.00 81.56 217 TYR A C 1
ATOM 1681 O O . TYR A 1 217 ? 15.678 -8.577 -25.869 1.00 81.56 217 TYR A O 1
ATOM 1689 N N . ALA A 1 218 ? 14.305 -8.240 -24.116 1.00 83.06 218 ALA A N 1
ATOM 1690 C CA . ALA A 1 218 ? 15.254 -7.461 -23.320 1.00 83.06 218 ALA A CA 1
ATOM 1691 C C . ALA A 1 218 ? 16.423 -8.328 -22.821 1.00 83.06 218 ALA A C 1
ATOM 1693 O O . ALA A 1 218 ? 17.561 -7.852 -22.763 1.00 83.06 218 ALA A O 1
ATOM 1694 N N . CYS A 1 219 ? 16.155 -9.609 -22.556 1.00 87.00 219 CYS A N 1
ATOM 1695 C CA . CYS A 1 219 ? 17.088 -10.579 -21.981 1.00 87.00 219 CYS A CA 1
ATOM 1696 C C . CYS A 1 219 ? 17.930 -11.343 -23.018 1.00 87.00 219 CYS A C 1
ATOM 1698 O O . CYS A 1 219 ? 18.841 -12.107 -22.675 1.00 87.00 219 CYS A O 1
ATOM 1700 N N . GLU A 1 220 ? 17.683 -11.134 -24.314 1.00 85.56 220 GLU A N 1
ATOM 1701 C CA . GLU A 1 220 ? 18.453 -11.759 -25.386 1.00 85.56 220 GLU A CA 1
ATOM 1702 C C . GLU A 1 220 ? 19.881 -11.177 -25.502 1.00 85.56 220 GLU A C 1
ATOM 1704 O O . GLU A 1 220 ? 20.161 -10.258 -26.275 1.00 85.56 220 GLU A O 1
ATOM 1709 N N . THR A 1 221 ? 20.835 -11.811 -24.814 1.00 67.94 221 THR A N 1
ATOM 1710 C CA . THR A 1 221 ? 22.283 -11.480 -24.784 1.00 67.94 221 THR A CA 1
ATOM 1711 C C . THR A 1 221 ? 22.999 -11.368 -26.143 1.00 67.94 221 THR A C 1
ATOM 1713 O O . THR A 1 221 ? 24.127 -10.878 -26.211 1.00 67.94 221 THR A O 1
ATOM 1716 N N . ASN A 1 222 ? 22.381 -11.808 -27.244 1.00 72.12 222 ASN A N 1
ATOM 1717 C CA . ASN A 1 222 ? 22.984 -11.804 -28.582 1.00 72.12 222 ASN A CA 1
ATOM 1718 C C . ASN A 1 222 ? 22.547 -10.625 -29.471 1.00 72.12 222 ASN A C 1
ATOM 1720 O O . ASN A 1 222 ? 22.975 -10.557 -30.630 1.00 72.12 222 ASN A O 1
ATOM 1724 N N . LYS A 1 223 ? 21.705 -9.705 -28.979 1.00 66.62 223 LYS A N 1
ATOM 1725 C CA . LYS A 1 223 ? 21.207 -8.567 -29.767 1.00 66.62 223 LYS A CA 1
ATOM 1726 C C . LYS A 1 223 ? 21.957 -7.262 -29.444 1.00 66.62 223 LYS A C 1
ATOM 1728 O O . LYS A 1 223 ? 22.235 -6.969 -28.287 1.00 66.62 223 LYS A O 1
ATOM 1733 N N . PRO A 1 224 ? 22.345 -6.467 -30.459 1.00 56.47 224 PRO A N 1
ATOM 1734 C CA . PRO A 1 224 ? 23.137 -5.259 -30.244 1.00 56.47 224 PRO A CA 1
ATOM 1735 C C . PRO A 1 224 ? 22.340 -4.095 -29.613 1.00 56.47 224 PRO A C 1
ATOM 1737 O O . PRO A 1 224 ? 21.465 -3.528 -30.259 1.00 56.47 224 PRO A O 1
ATOM 1740 N N . ARG A 1 225 ? 22.766 -3.699 -28.402 1.00 60.56 225 ARG A N 1
ATOM 1741 C CA . ARG A 1 225 ? 22.924 -2.334 -27.826 1.00 60.56 225 ARG A CA 1
ATOM 1742 C C . ARG A 1 225 ? 21.753 -1.341 -27.800 1.00 60.56 225 ARG A C 1
ATOM 1744 O O . ARG A 1 225 ? 21.998 -0.156 -27.601 1.00 60.56 225 ARG A O 1
ATOM 1751 N N . TYR A 1 226 ? 20.516 -1.780 -27.957 1.00 59.22 226 TYR A N 1
ATOM 1752 C CA . TYR A 1 226 ? 19.369 -0.935 -27.619 1.00 59.22 226 TYR A CA 1
ATOM 1753 C C . TYR A 1 226 ? 18.424 -1.737 -26.739 1.00 59.22 226 TYR A C 1
ATOM 1755 O O . TYR A 1 226 ? 17.490 -2.363 -27.235 1.00 59.22 226 TYR A O 1
ATOM 1763 N N . HIS A 1 227 ? 18.706 -1.741 -25.437 1.00 68.62 227 HIS A N 1
ATOM 1764 C CA . HIS A 1 227 ? 17.767 -2.227 -24.433 1.00 68.62 227 HIS A CA 1
ATOM 1765 C C . HIS A 1 227 ? 16.895 -1.034 -24.042 1.00 68.62 227 HIS A C 1
ATOM 1767 O O . HIS A 1 227 ? 17.152 -0.374 -23.044 1.00 68.62 227 HIS A O 1
ATOM 1773 N N . PHE A 1 228 ? 15.941 -0.694 -24.913 1.00 85.88 228 PHE A N 1
ATOM 1774 C CA . PHE A 1 228 ? 14.771 0.059 -24.479 1.00 85.88 228 PHE A CA 1
ATOM 1775 C C . PHE A 1 228 ? 13.665 -0.955 -24.249 1.00 85.88 228 PHE A C 1
ATOM 1777 O O . PHE A 1 228 ? 13.252 -1.646 -25.184 1.00 85.88 228 PHE A O 1
ATOM 1784 N N . PHE A 1 229 ? 13.232 -1.058 -23.008 1.00 92.69 229 PHE A N 1
ATOM 1785 C CA . PHE A 1 229 ? 12.074 -1.835 -22.610 1.00 92.69 229 PHE A CA 1
ATOM 1786 C C . PHE A 1 229 ? 11.432 -1.129 -21.426 1.00 92.69 229 PHE A C 1
ATOM 1788 O O . PHE A 1 229 ? 12.029 -0.236 -20.829 1.00 92.69 229 PHE A O 1
ATOM 1795 N N . ASN A 1 230 ? 10.214 -1.523 -21.096 1.00 94.81 230 ASN A N 1
ATOM 1796 C CA . ASN A 1 230 ? 9.559 -1.039 -19.902 1.00 94.81 230 ASN A CA 1
ATOM 1797 C C . ASN A 1 230 ? 8.940 -2.192 -19.133 1.00 94.81 230 ASN A C 1
ATOM 1799 O O . ASN A 1 230 ? 8.763 -3.296 -19.652 1.00 94.81 230 ASN A O 1
ATOM 1803 N N . PHE A 1 231 ? 8.673 -1.923 -17.868 1.00 96.12 231 PHE A N 1
ATOM 1804 C CA . PHE A 1 231 ? 7.917 -2.804 -17.001 1.00 96.12 231 PHE A CA 1
ATOM 1805 C C . PHE A 1 231 ? 7.030 -1.964 -16.092 1.00 96.12 231 PHE A C 1
ATOM 1807 O O . PHE A 1 231 ? 7.266 -0.770 -15.900 1.00 96.12 231 PHE A O 1
ATOM 1814 N N . ASN A 1 232 ? 5.996 -2.586 -15.540 1.00 97.38 232 ASN A N 1
ATOM 1815 C CA . ASN A 1 232 ? 5.146 -1.940 -14.551 1.00 97.38 232 ASN A CA 1
ATOM 1816 C C . ASN A 1 232 ? 5.672 -2.258 -13.158 1.00 97.38 232 ASN A C 1
ATOM 1818 O O . ASN A 1 232 ? 5.847 -3.426 -12.815 1.00 97.38 232 ASN A O 1
ATOM 1822 N N . LEU A 1 233 ? 5.901 -1.221 -12.366 1.00 97.81 233 LEU A N 1
ATOM 1823 C CA . LEU A 1 233 ? 6.104 -1.332 -10.934 1.00 97.81 233 LEU A CA 1
ATOM 1824 C C . LEU A 1 233 ? 4.735 -1.208 -10.265 1.00 97.81 233 LEU A C 1
ATOM 1826 O O . LEU A 1 233 ? 4.044 -0.206 -10.452 1.00 97.81 233 LEU A O 1
ATOM 1830 N N . ILE A 1 234 ? 4.332 -2.244 -9.538 1.00 97.94 234 ILE A N 1
ATOM 1831 C CA . ILE A 1 234 ? 2.999 -2.371 -8.945 1.00 97.94 234 ILE A CA 1
ATOM 1832 C C . ILE A 1 234 ? 3.143 -2.355 -7.425 1.00 97.94 234 ILE A C 1
ATOM 1834 O O . ILE A 1 234 ? 3.891 -3.160 -6.879 1.00 97.94 234 ILE A O 1
ATOM 1838 N N . CYS A 1 235 ? 2.418 -1.468 -6.751 1.00 97.75 235 CYS A N 1
ATOM 1839 C CA . CYS A 1 235 ? 2.220 -1.482 -5.306 1.00 97.75 235 CYS A CA 1
ATOM 1840 C C . CYS A 1 235 ? 0.862 -2.115 -4.982 1.00 97.75 235 CYS A C 1
ATOM 1842 O O . CYS A 1 235 ? -0.148 -1.734 -5.578 1.00 97.75 235 CYS A O 1
ATOM 1844 N N . LYS A 1 236 ? 0.832 -3.032 -4.013 1.00 97.19 236 LYS A N 1
ATOM 1845 C CA . LYS A 1 236 ? -0.395 -3.568 -3.406 1.00 97.19 236 LYS A CA 1
ATOM 1846 C C . LYS A 1 236 ? -0.381 -3.353 -1.899 1.00 97.19 236 LYS A C 1
ATOM 1848 O O . LYS A 1 236 ? 0.688 -3.380 -1.286 1.00 97.19 236 LYS A O 1
ATOM 1853 N N . ALA A 1 237 ? -1.561 -3.171 -1.315 1.00 95.69 237 ALA A N 1
ATOM 1854 C CA . ALA A 1 237 ? -1.756 -3.167 0.130 1.00 95.69 237 ALA A CA 1
ATOM 1855 C C . ALA A 1 237 ? -2.311 -4.515 0.598 1.00 95.69 237 ALA A C 1
ATOM 1857 O O . ALA A 1 237 ? -3.207 -5.087 -0.016 1.00 95.69 237 ALA A O 1
ATOM 1858 N N . ASP A 1 238 ? -1.773 -5.001 1.709 1.00 94.12 238 ASP A N 1
ATOM 1859 C CA . ASP A 1 238 ? -2.205 -6.200 2.412 1.00 94.12 238 ASP A CA 1
ATOM 1860 C C . ASP A 1 238 ? -2.625 -5.795 3.830 1.00 94.12 238 ASP A C 1
ATOM 1862 O O . ASP A 1 238 ? -1.783 -5.451 4.667 1.00 94.12 238 ASP A O 1
ATOM 1866 N N . GLN A 1 239 ? -3.938 -5.801 4.080 1.00 89.94 239 GLN A N 1
ATOM 1867 C CA . GLN A 1 239 ? -4.548 -5.558 5.395 1.00 89.94 239 GLN A CA 1
ATOM 1868 C C . GLN A 1 239 ? -4.957 -6.864 6.106 1.00 89.94 239 GLN A C 1
ATOM 1870 O O . GLN A 1 239 ? -5.811 -6.874 6.998 1.00 89.94 239 GLN A O 1
ATOM 1875 N N . GLY A 1 240 ? -4.361 -7.994 5.718 1.00 88.06 240 GLY A N 1
ATOM 1876 C CA . GLY A 1 240 ? -4.608 -9.289 6.338 1.00 88.06 240 GLY A CA 1
ATOM 1877 C C . GLY A 1 240 ? -5.976 -9.892 6.003 1.00 88.06 240 GLY A C 1
ATOM 1878 O O . GLY A 1 240 ? -6.579 -9.608 4.970 1.00 88.06 240 GLY A O 1
ATOM 1879 N N . VAL A 1 241 ? -6.454 -10.773 6.890 1.00 83.62 241 VAL A N 1
ATOM 1880 C CA . VAL A 1 241 ? -7.559 -11.710 6.600 1.00 83.62 241 VAL A CA 1
ATOM 1881 C C . VAL A 1 241 ? -8.932 -11.052 6.433 1.00 83.62 241 VAL A C 1
ATOM 1883 O O . VAL A 1 241 ? -9.828 -11.637 5.832 1.00 83.62 241 VAL A O 1
ATOM 1886 N N . TYR A 1 242 ? -9.115 -9.844 6.970 1.00 76.75 242 TYR A N 1
ATOM 1887 C CA . TYR A 1 242 ? -10.384 -9.118 6.870 1.00 76.75 242 TYR A CA 1
ATOM 1888 C C . TYR A 1 242 ? -10.673 -8.645 5.444 1.00 76.75 242 TYR A C 1
ATOM 1890 O O . TYR A 1 242 ? -11.832 -8.491 5.074 1.00 76.75 242 TYR A O 1
ATOM 1898 N N . PHE A 1 243 ? -9.618 -8.474 4.647 1.00 85.69 243 PHE A N 1
ATOM 1899 C CA . PHE A 1 243 ? -9.658 -7.871 3.323 1.00 85.69 243 PHE A CA 1
ATOM 1900 C C . PHE A 1 243 ? -9.046 -8.796 2.266 1.00 85.69 243 PHE A C 1
ATOM 1902 O O . PHE A 1 243 ? -8.538 -8.309 1.271 1.00 85.69 243 PHE A O 1
ATOM 1909 N N . GLU A 1 244 ? -9.047 -10.128 2.447 1.00 85.00 244 GLU A N 1
ATOM 1910 C CA . GLU A 1 244 ? -8.360 -11.050 1.513 1.00 85.00 244 GLU A CA 1
ATOM 1911 C C . GLU A 1 244 ? -8.758 -10.821 0.052 1.00 85.00 244 GLU A C 1
ATOM 1913 O O . GLU A 1 244 ? -7.905 -10.817 -0.829 1.00 85.00 244 GLU A O 1
ATOM 1918 N N . ARG A 1 245 ? -10.050 -10.600 -0.203 1.00 86.00 245 ARG A N 1
ATOM 1919 C CA . ARG A 1 245 ? -10.556 -10.352 -1.553 1.00 86.00 245 ARG A CA 1
ATOM 1920 C C . ARG A 1 245 ? -10.159 -8.965 -2.050 1.00 86.00 245 ARG A C 1
ATOM 1922 O O . ARG A 1 245 ? -9.760 -8.796 -3.194 1.00 86.00 245 ARG A O 1
ATOM 1929 N N . GLU A 1 246 ? -10.313 -7.974 -1.194 1.00 87.00 246 GLU A N 1
ATOM 1930 C CA . GLU A 1 246 ? -10.009 -6.579 -1.454 1.00 87.00 246 GLU A CA 1
ATOM 1931 C C . GLU A 1 246 ? -8.513 -6.354 -1.723 1.00 87.00 246 GLU A C 1
ATOM 1933 O O . GLU A 1 246 ? -8.170 -5.610 -2.637 1.00 87.00 246 GLU A O 1
ATOM 1938 N N . ASN A 1 247 ? -7.636 -7.041 -0.989 1.00 86.38 247 ASN A N 1
ATOM 1939 C CA . ASN A 1 247 ? -6.183 -7.011 -1.151 1.00 86.38 247 ASN A CA 1
ATOM 1940 C C . ASN A 1 247 ? -5.756 -7.540 -2.535 1.00 86.38 247 ASN A C 1
ATOM 1942 O O . ASN A 1 247 ? -4.761 -7.079 -3.087 1.00 86.38 247 ASN A O 1
ATOM 1946 N N . GLU A 1 248 ? -6.496 -8.498 -3.116 1.00 87.12 248 GLU A N 1
ATOM 1947 C CA . GLU A 1 248 ? -6.221 -9.005 -4.471 1.00 87.12 248 GLU A CA 1
ATOM 1948 C C . GLU A 1 248 ? -6.54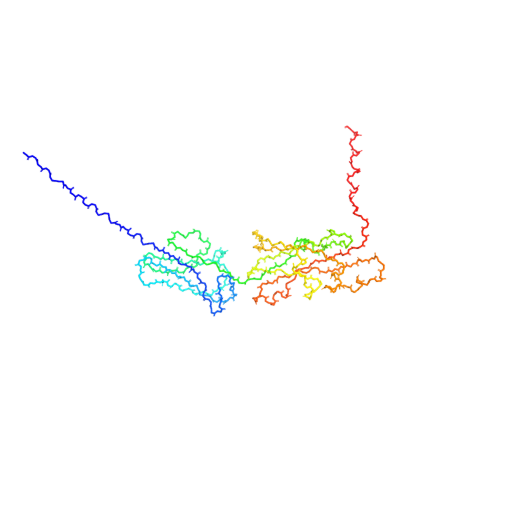0 -7.960 -5.554 1.00 87.12 248 GLU A C 1
ATOM 1950 O O . GLU A 1 248 ? -5.819 -7.863 -6.551 1.00 87.12 248 GLU A O 1
ATOM 1955 N N . ASP A 1 249 ? -7.597 -7.171 -5.343 1.00 89.00 249 ASP A N 1
ATOM 1956 C CA . ASP A 1 249 ? -8.119 -6.204 -6.314 1.00 89.00 249 ASP A CA 1
ATOM 1957 C C . ASP A 1 249 ? -7.445 -4.816 -6.217 1.00 89.00 249 ASP A C 1
ATOM 1959 O O . ASP A 1 249 ? -7.564 -4.006 -7.142 1.00 89.00 249 ASP A O 1
ATOM 1963 N N . GLN A 1 250 ? -6.752 -4.511 -5.114 1.00 91.25 250 GLN A N 1
ATOM 1964 C CA . GLN A 1 250 ? -6.114 -3.213 -4.899 1.00 91.25 250 GLN A CA 1
ATOM 1965 C C . GLN A 1 250 ? -4.676 -3.157 -5.401 1.00 91.25 250 GLN A C 1
ATOM 1967 O O . GLN A 1 250 ? -3.744 -3.660 -4.773 1.00 91.25 250 GLN A O 1
ATOM 1972 N N . GLU A 1 251 ? -4.489 -2.442 -6.507 1.00 95.94 251 GLU A N 1
ATOM 1973 C CA . GLU A 1 251 ? -3.175 -2.188 -7.080 1.00 95.94 251 GLU A CA 1
ATOM 1974 C C . GLU A 1 251 ? -3.034 -0.751 -7.586 1.00 95.94 251 GLU A C 1
ATOM 1976 O O . GLU A 1 251 ? -3.939 -0.189 -8.207 1.00 95.94 251 GLU A O 1
ATOM 1981 N N . ALA A 1 252 ? -1.867 -0.163 -7.337 1.00 97.00 252 ALA A N 1
ATOM 1982 C CA . ALA A 1 252 ? -1.427 1.081 -7.951 1.00 97.00 252 ALA A CA 1
ATOM 1983 C C . ALA A 1 252 ? -0.179 0.791 -8.789 1.00 97.00 252 ALA A C 1
ATOM 1985 O O . ALA A 1 252 ? 0.680 0.016 -8.374 1.00 97.00 252 ALA A O 1
ATOM 1986 N N . MET A 1 253 ? -0.075 1.383 -9.980 1.00 97.69 253 MET A N 1
ATOM 1987 C CA . MET A 1 253 ? 0.997 1.057 -10.924 1.00 97.69 253 MET A CA 1
ATOM 1988 C C . MET A 1 253 ? 1.642 2.291 -11.540 1.00 97.69 253 MET A C 1
ATOM 1990 O O . MET A 1 253 ? 0.968 3.276 -11.835 1.00 97.69 253 MET A O 1
ATOM 1994 N N . VAL A 1 254 ? 2.948 2.195 -11.778 1.00 97.88 254 VAL A N 1
ATOM 1995 C CA . VAL A 1 254 ? 3.743 3.169 -12.530 1.00 97.88 254 VAL A CA 1
ATOM 1996 C C . VAL A 1 254 ? 4.616 2.435 -13.540 1.00 97.88 254 VAL A C 1
ATOM 1998 O O . VAL A 1 254 ? 5.178 1.378 -13.249 1.00 97.88 254 VAL A O 1
ATOM 2001 N N . THR A 1 255 ? 4.728 2.974 -14.752 1.00 97.69 255 THR A N 1
ATOM 2002 C CA . THR A 1 255 ? 5.610 2.406 -15.775 1.00 97.69 255 THR A CA 1
ATOM 2003 C C . THR A 1 255 ? 7.043 2.890 -15.558 1.00 97.69 255 THR A C 1
ATOM 2005 O O . THR A 1 255 ? 7.294 4.088 -15.410 1.00 97.69 255 THR A O 1
ATOM 2008 N N . VAL A 1 256 ? 7.987 1.950 -15.564 1.00 96.88 256 VAL A N 1
ATOM 2009 C CA . VAL A 1 256 ? 9.427 2.210 -15.529 1.00 96.88 256 VAL A CA 1
ATOM 2010 C C . VAL A 1 256 ? 9.980 2.043 -16.939 1.00 96.88 256 VAL A C 1
ATOM 2012 O O . VAL A 1 256 ? 9.990 0.936 -17.479 1.00 96.88 256 VAL A O 1
ATOM 2015 N N . ASP A 1 257 ? 10.441 3.140 -17.530 1.00 95.81 257 ASP A N 1
ATOM 2016 C CA . ASP A 1 257 ? 11.101 3.156 -18.830 1.00 95.81 257 ASP A CA 1
ATOM 2017 C C . ASP A 1 257 ? 12.602 2.930 -18.639 1.00 95.81 257 ASP A C 1
ATOM 2019 O O . ASP A 1 257 ? 13.331 3.775 -18.112 1.00 95.81 257 ASP A O 1
ATOM 2023 N N . VAL A 1 258 ? 13.075 1.770 -19.089 1.00 93.31 258 VAL A N 1
ATOM 2024 C CA . VAL A 1 258 ? 14.477 1.383 -18.979 1.00 93.31 258 VAL A CA 1
ATOM 2025 C C . VAL A 1 258 ? 15.231 1.821 -20.222 1.00 93.31 258 VAL A C 1
ATOM 2027 O O . VAL A 1 258 ? 14.897 1.443 -21.349 1.00 93.31 258 VAL A O 1
ATOM 2030 N N . VAL A 1 259 ? 16.289 2.597 -20.015 1.00 91.12 259 VAL A N 1
ATOM 2031 C CA . VAL A 1 259 ? 17.178 3.078 -21.068 1.00 91.12 259 VAL A CA 1
ATOM 2032 C C . VAL A 1 259 ? 18.575 2.486 -20.890 1.00 91.12 259 VAL A C 1
ATOM 2034 O O . VAL A 1 259 ? 19.087 2.340 -19.786 1.00 91.12 259 VAL A O 1
ATOM 2037 N N . SER A 1 260 ? 19.210 2.127 -22.004 1.00 81.56 260 SER A N 1
ATOM 2038 C CA . SER A 1 260 ? 20.623 1.740 -22.063 1.00 81.56 260 SER A CA 1
ATOM 2039 C C . SER A 1 260 ? 21.272 2.524 -23.196 1.00 81.56 260 SER A C 1
ATOM 2041 O O . SER A 1 260 ? 20.780 2.531 -24.330 1.00 81.56 260 SER A O 1
ATOM 2043 N N . GLY A 1 261 ? 22.363 3.219 -22.882 1.00 70.50 261 GLY A N 1
ATOM 2044 C CA . GLY A 1 261 ? 23.173 3.933 -23.864 1.00 70.50 261 GLY A CA 1
ATOM 2045 C C . GLY A 1 261 ? 22.935 5.439 -23.926 1.00 70.50 261 GLY A C 1
ATOM 2046 O O . GLY A 1 261 ? 23.237 6.052 -24.958 1.00 70.50 261 GLY A O 1
ATOM 2047 N N . SER A 1 262 ? 22.424 6.061 -22.856 1.00 57.16 262 SER A N 1
ATOM 2048 C CA . SER A 1 262 ? 22.368 7.521 -22.772 1.00 57.16 262 SER A CA 1
ATOM 2049 C C . SER A 1 262 ? 23.782 8.088 -22.638 1.00 57.16 262 SER A C 1
ATOM 2051 O O . SER A 1 262 ? 24.393 8.146 -21.572 1.00 57.16 262 SER A O 1
ATOM 2053 N N . THR A 1 263 ? 24.351 8.529 -23.760 1.00 50.03 263 THR A N 1
ATOM 2054 C CA . THR A 1 263 ? 25.589 9.305 -23.742 1.00 50.03 263 THR A CA 1
ATOM 2055 C C . THR A 1 263 ? 25.311 10.693 -23.162 1.00 50.03 263 THR A C 1
ATOM 2057 O O . THR A 1 263 ? 25.043 11.632 -23.910 1.00 50.03 263 THR A O 1
ATOM 2060 N N . ALA A 1 264 ? 25.469 10.798 -21.844 1.00 52.22 264 ALA A N 1
ATOM 2061 C CA . ALA A 1 264 ? 25.511 12.005 -21.024 1.00 52.22 264 ALA A CA 1
ATOM 2062 C C . ALA A 1 264 ? 24.181 12.764 -20.831 1.00 52.22 264 ALA A C 1
ATOM 2064 O O . ALA A 1 264 ? 23.450 13.012 -21.792 1.00 52.22 264 ALA A O 1
ATOM 2065 N N . PRO A 1 265 ? 23.924 13.275 -19.609 1.00 46.16 265 PRO A N 1
ATOM 2066 C CA . PRO A 1 265 ? 22.882 14.264 -19.413 1.00 46.16 265 PRO A CA 1
ATOM 2067 C C . PRO A 1 265 ? 23.239 15.471 -20.278 1.00 46.16 265 PRO A C 1
ATOM 2069 O O . PRO A 1 265 ? 24.309 16.074 -20.128 1.00 46.16 265 PRO A O 1
ATOM 2072 N N . LEU A 1 266 ? 22.335 15.866 -21.174 1.00 47.25 266 LEU A N 1
ATOM 2073 C CA . LEU A 1 266 ? 22.301 17.231 -21.681 1.00 47.25 266 LEU A CA 1
ATOM 2074 C C . LEU A 1 266 ? 21.941 18.123 -20.492 1.00 47.25 266 LEU A C 1
ATOM 2076 O O . LEU A 1 266 ? 20.814 18.587 -20.357 1.00 47.25 266 LEU A O 1
ATOM 2080 N N . ALA A 1 267 ? 22.909 18.334 -19.600 1.00 43.88 267 ALA A N 1
ATOM 2081 C CA . ALA A 1 267 ? 22.861 19.333 -18.561 1.00 43.88 267 ALA A CA 1
ATOM 2082 C C . ALA A 1 267 ? 22.592 20.664 -19.254 1.00 43.88 267 ALA A C 1
ATOM 2084 O O . ALA A 1 267 ? 23.500 21.263 -19.818 1.00 43.88 267 ALA A O 1
ATOM 2085 N N . SER A 1 268 ? 21.320 21.055 -19.283 1.00 42.66 268 SER A N 1
ATOM 2086 C CA . SER A 1 268 ? 20.800 22.414 -19.340 1.00 42.66 268 SER A CA 1
ATOM 2087 C C . SER A 1 268 ? 21.836 23.475 -19.755 1.00 42.66 268 SER A C 1
ATOM 2089 O O . SER A 1 268 ? 22.258 24.322 -18.970 1.00 42.66 268 SER A O 1
ATOM 2091 N N . VAL A 1 269 ? 22.245 23.467 -21.030 1.00 43.78 269 VAL A N 1
ATOM 2092 C CA . VAL A 1 269 ? 23.071 24.535 -21.637 1.00 43.78 269 VAL A CA 1
ATOM 2093 C C . VAL A 1 269 ? 22.204 25.768 -21.968 1.00 43.78 269 VAL A C 1
ATOM 2095 O O . VAL A 1 269 ? 22.656 26.725 -22.589 1.00 43.78 269 VAL A O 1
ATOM 2098 N N . VAL A 1 270 ? 20.946 25.812 -21.515 1.00 47.88 270 VAL A N 1
ATOM 2099 C CA . VAL A 1 270 ? 20.027 26.930 -21.785 1.00 47.88 270 VAL A CA 1
ATOM 2100 C C . VAL A 1 270 ? 20.228 28.115 -20.819 1.00 47.88 270 VAL A C 1
ATOM 2102 O O . VAL A 1 270 ? 19.775 29.219 -21.106 1.00 47.88 270 VAL A O 1
ATOM 2105 N N . VAL A 1 271 ? 20.998 27.978 -19.730 1.00 49.94 271 VAL A N 1
ATOM 2106 C CA . VAL A 1 271 ? 21.119 29.048 -18.709 1.00 49.94 271 VAL A CA 1
ATOM 2107 C C . VAL A 1 271 ? 22.266 30.058 -18.953 1.00 49.94 271 VAL A C 1
ATOM 2109 O O . VAL A 1 271 ? 22.346 31.071 -18.264 1.00 49.94 271 VAL A O 1
ATOM 2112 N N . LEU A 1 272 ? 23.118 29.900 -19.978 1.00 48.00 272 LEU A N 1
ATOM 2113 C CA . LEU A 1 272 ? 24.257 30.821 -20.217 1.00 48.00 272 LEU A CA 1
ATOM 2114 C C . LEU A 1 272 ? 24.172 31.716 -21.470 1.00 48.00 272 LEU A C 1
ATOM 2116 O O . LEU A 1 272 ? 25.171 32.327 -21.843 1.00 48.00 272 LEU A O 1
ATOM 2120 N N . LEU A 1 273 ? 22.995 31.873 -22.090 1.00 49.75 273 LEU A N 1
ATOM 2121 C CA . LEU A 1 273 ? 22.814 32.779 -23.244 1.00 49.75 273 LEU A CA 1
ATOM 2122 C C . LEU A 1 273 ? 21.859 33.968 -23.015 1.00 49.75 273 LEU A C 1
ATOM 2124 O O . LEU A 1 273 ? 21.524 34.664 -23.970 1.00 49.75 273 LEU A O 1
ATOM 2128 N N . LEU A 1 274 ? 21.475 34.271 -21.767 1.00 51.59 274 LEU A N 1
ATOM 2129 C CA . LEU A 1 274 ? 20.646 35.450 -21.444 1.00 51.59 274 LEU A CA 1
ATOM 2130 C C . LEU A 1 274 ? 21.333 36.529 -20.585 1.00 51.59 274 LEU A C 1
ATOM 2132 O O . LEU A 1 274 ? 20.694 37.515 -20.227 1.00 51.59 274 LEU A O 1
ATOM 2136 N N . SER A 1 275 ? 22.637 36.435 -20.306 1.00 51.66 275 SER A N 1
ATOM 2137 C CA . SER A 1 275 ? 23.365 37.467 -19.539 1.00 51.66 275 SER A CA 1
ATOM 2138 C C . SER A 1 275 ? 24.053 38.556 -20.383 1.00 51.66 275 SER A C 1
ATOM 2140 O O . SER A 1 275 ? 24.758 39.395 -19.827 1.00 51.66 275 SER A O 1
ATOM 2142 N N . SER A 1 276 ? 23.830 38.627 -21.704 1.00 51.78 276 SER A N 1
ATOM 2143 C CA . SER A 1 276 ? 24.488 39.619 -22.580 1.00 51.78 276 SER A CA 1
ATOM 2144 C C . SER A 1 276 ? 23.585 40.705 -23.193 1.00 51.78 276 SER A C 1
ATOM 2146 O O . SER A 1 276 ? 24.000 41.346 -24.155 1.00 51.78 276 SER A O 1
ATOM 2148 N N . ILE A 1 277 ? 22.390 40.984 -22.647 1.00 55.41 277 ILE A N 1
ATOM 2149 C CA . ILE A 1 277 ? 21.552 42.129 -23.088 1.00 55.41 277 ILE A CA 1
ATOM 2150 C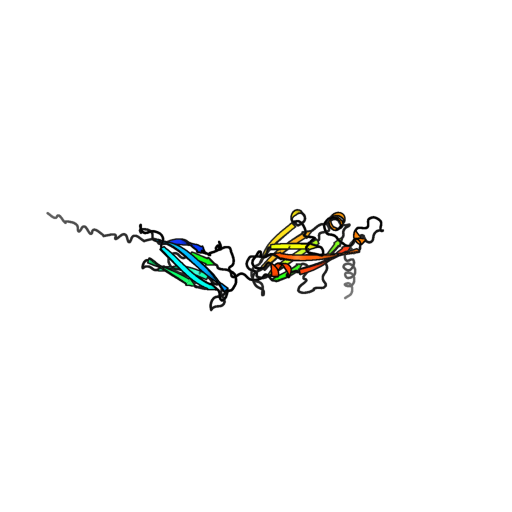 C . ILE A 1 277 ? 21.149 43.038 -21.911 1.00 55.41 277 ILE A C 1
ATOM 2152 O O . ILE A 1 277 ? 19.995 43.417 -21.754 1.00 55.41 277 ILE A O 1
ATOM 2156 N N . ILE A 1 278 ? 22.114 43.425 -21.072 1.00 55.91 278 ILE A N 1
ATOM 2157 C CA . ILE A 1 278 ? 21.995 44.625 -20.223 1.00 55.91 278 ILE A CA 1
ATOM 2158 C C . ILE A 1 278 ? 23.270 45.451 -20.413 1.00 55.91 278 ILE A C 1
ATOM 2160 O O . ILE A 1 278 ? 24.185 45.446 -19.599 1.00 55.91 278 ILE A O 1
ATOM 2164 N N . SER A 1 279 ? 23.370 46.102 -21.569 1.00 51.69 279 SER A N 1
ATOM 2165 C CA . SER A 1 279 ? 24.374 47.132 -21.851 1.00 51.69 279 SER A CA 1
ATOM 2166 C C . SER A 1 279 ? 23.898 47.961 -23.038 1.00 51.69 279 SER A C 1
ATOM 2168 O O . SER A 1 279 ? 24.350 47.786 -24.167 1.00 51.69 279 SER A O 1
ATOM 2170 N N . GLN A 1 280 ? 22.886 48.785 -22.775 1.00 52.88 280 GLN A N 1
ATOM 2171 C CA . GLN A 1 280 ? 22.578 50.055 -23.437 1.00 52.88 280 GLN A CA 1
ATOM 2172 C C . GLN A 1 280 ? 21.215 50.486 -22.913 1.00 52.88 280 GLN A C 1
ATOM 2174 O O . GLN A 1 280 ? 20.220 49.958 -23.386 1.00 52.88 280 GLN A O 1
ATOM 2179 N N . TRP A 1 281 ? 21.209 51.321 -21.871 1.00 50.97 281 TRP A N 1
ATOM 2180 C CA . TRP A 1 281 ? 20.373 52.509 -21.631 1.00 50.97 281 TRP A CA 1
ATOM 2181 C C . TRP A 1 281 ? 20.746 53.071 -20.256 1.00 50.97 281 TRP A C 1
ATOM 2183 O O . TRP A 1 281 ? 20.811 52.277 -19.292 1.00 50.97 281 TRP A O 1
#

Radius of gyration: 32.2 Å; chains: 1; bounding box: 49×68×126 Å

InterPro domains:
  IPR007110 Immunoglobulin-like domain [PS50835] (127-222)
  IPR013783 Immunoglobulin-like fold [G3DSA:2.60.40.10] (128-228)

Foldseek 3Di:
DDDDDDDPPPDPPPPPPPFAKEKDAKWKDDPPPDTLQAAAEAQDKIWIWTWIDGPPDPPGTDTDIDIDGPNDQADPVRAGFKWKWAADPVGDIDIDGPGPDPPPPHRYIYIRGHHHFDDWAKEWPVVHCVVPVPDAAEFELVDQPTKDKIKMKTFDGPPAWDKWKAKQDPQQTDDPVQWDWDWDWDQDDPSGTMIMIITIGDDHLCCCVPRHVFPPVLVPPPDDDWNWDKIKIKMFIDNPDSCVVVRVVHIYIHIYTYGYDPPDPPPCPPPPPPPPPPPDD

pLDDT: mean 75.33, std 17.0, range [40.38, 97.94]